Protein AF-A0A6J4IIA6-F1 (afdb_monomer_lite)

Organism: NCBI:txid1672391

Radius of gyration: 23.18 Å; chains: 1; bounding box: 64×74×62 Å

pLDDT: mean 88.96, std 18.95, range [27.17, 98.94]

Sequence (360 aa):
MSHTHKPHMSTGPDLGDELVRLPAPLEQQLEEIVISVTGGAPLVETLPQLELDANASQRIVITGMGVVSPVGLGVPAFWDSISSGRSGIDHYTFIPNFRAYPSQIGGEVKDFDPRAYMDFKEARRMSRMSQFAVAAARMALEDSKLVVDGIADDVAVVMGVGSNAFPETEQAMRILIERGGSKVSPFFIPSSLPNMPACQIAIQLGLRGSNSTIATACAASSQAIGDAAAMLLRGDAEVVFAGGAEAPICELTLAGFCAMRALSSGYNDDPQRASRPFDAGRDGFVAGEGAAVLVLETLARARERGARIYAELIGYGASADAYHVTAPDPVGQGAARAMLRAMRRAGVGPQQIDYINAHA

InterPro domains:
  IPR000794 Beta-ketoacyl synthase [PTHR11712] (57-360)
  IPR000794 Beta-ketoacyl synthase [cd00834] (58-360)
  IPR014030 Beta-ketoacyl synthase-like, N-terminal domain [PF00109] (58-301)
  IPR014031 Beta-ketoacyl synthase, C-terminal domain [PF02801] (310-360)
  IPR016039 Thiolase-like [G3DSA:3.40.47.10] (45-312)
  IPR016039 Thiolase-like [G3DSA:3.40.47.10] (313-360)
  IPR016039 Thiolase-like [SSF53901] (58-307)
  IPR016039 Thiolase-like [SSF53901] (308-360)
  IPR018201 Beta-ketoacyl synthase, active site [PS00606] (209-225)
  IPR020841 Polyketide synthase, beta-ketoacyl synthase domain [PS52004] (57-360)
  IPR020841 Polyketide synthase, beta-ketoacyl synthase domain [SM00825] (60-360)

Secondary structure (DSSP, 8-state):
----------PPP---S---PPPHHHHHHHHHHHHHHHTTS-S--------TTTTTTS-EEEEEEEEEETTEESHHHHHHHHHTT----EE-SS-TTGGGSS--EEBPPPS--GGGTS-HHHHTTS-HHHHHHHHHHHHHHHHHT---TTTGGGEEEEEEESSS-HHHHHHHHHHHHHH-GGGS-TTHHHHHSTTHHHHHHHHHHT--S-EEEEE-GGGHHHHHHHHHHHHHHHTS-SEEEEEEEE---SHHHHHHHHHTT-B--TTTTSGGGT--TT-TT--SB--B-EEEEEEEEEHHHHHHTT----EE----------S-SSSPPTT-HHHHHHHHHHHHHHT--GGG--------

Structure (mmCIF, N/CA/C/O backbone):
data_AF-A0A6J4IIA6-F1
#
_entry.id   AF-A0A6J4IIA6-F1
#
loop_
_atom_site.group_PDB
_atom_site.id
_atom_site.type_symbol
_atom_site.label_atom_id
_atom_site.label_alt_id
_atom_site.label_comp_id
_atom_site.label_asym_id
_atom_site.label_entity_id
_atom_site.label_seq_id
_atom_site.pdbx_PDB_ins_code
_atom_site.Cartn_x
_atom_site.Cartn_y
_atom_site.Cartn_z
_atom_site.occupancy
_atom_site.B_iso_or_equiv
_atom_site.auth_seq_id
_atom_site.auth_comp_id
_atom_site.auth_asym_id
_atom_site.auth_atom_id
_atom_site.pdbx_PDB_model_num
ATOM 1 N N . MET A 1 1 ? -42.636 -50.140 3.692 1.00 36.72 1 MET A N 1
ATOM 2 C CA . MET A 1 1 ? -41.614 -49.970 2.637 1.00 36.72 1 MET A CA 1
ATOM 3 C C . MET A 1 1 ? -41.650 -48.490 2.269 1.00 36.72 1 MET A C 1
ATOM 5 O O . MET A 1 1 ? -42.640 -48.073 1.693 1.00 36.72 1 MET A O 1
ATOM 9 N N . SER A 1 2 ? -40.930 -47.623 2.993 1.00 27.39 2 SER A N 1
ATOM 10 C CA . SER A 1 2 ? -39.533 -47.202 2.727 1.00 27.39 2 SER A CA 1
ATOM 11 C C . SER A 1 2 ? -39.437 -46.412 1.404 1.00 27.39 2 SER A C 1
ATOM 13 O O . SER A 1 2 ? -39.945 -46.882 0.402 1.00 27.39 2 SER A O 1
ATOM 15 N N . HIS A 1 3 ? -38.859 -45.218 1.278 1.00 27.78 3 HIS A N 1
ATOM 16 C CA . HIS A 1 3 ? -37.823 -44.527 2.038 1.00 27.78 3 HIS A CA 1
ATOM 17 C C . HIS A 1 3 ? -37.992 -43.003 1.906 1.00 27.78 3 HIS A C 1
ATOM 19 O O . HIS A 1 3 ? -38.243 -42.490 0.820 1.00 27.78 3 HIS A O 1
ATOM 25 N N . THR A 1 4 ? -37.766 -42.282 3.001 1.00 28.64 4 THR A N 1
ATOM 26 C CA . THR A 1 4 ? -37.384 -40.867 3.013 1.00 28.64 4 THR A CA 1
ATOM 27 C C . THR A 1 4 ? -35.887 -40.765 2.703 1.00 28.64 4 THR A C 1
ATOM 29 O O . THR A 1 4 ? -35.069 -41.401 3.366 1.00 28.64 4 THR A O 1
ATOM 32 N N . HIS A 1 5 ? -35.509 -39.987 1.688 1.00 28.34 5 HIS A N 1
ATOM 33 C CA . HIS A 1 5 ? -34.109 -39.687 1.375 1.00 28.34 5 HIS A CA 1
ATOM 34 C C . HIS A 1 5 ? -33.729 -38.364 2.055 1.00 28.34 5 HIS A C 1
ATOM 36 O O . HIS A 1 5 ? -34.146 -37.291 1.625 1.00 28.34 5 HIS A O 1
ATOM 42 N N . LYS A 1 6 ? -32.977 -38.449 3.158 1.00 27.73 6 LYS A N 1
ATOM 43 C CA . LYS A 1 6 ? -32.187 -37.330 3.689 1.00 27.73 6 LYS A CA 1
ATOM 44 C C . LYS A 1 6 ? -30.843 -37.311 2.947 1.00 27.73 6 LYS A C 1
ATOM 46 O O . LYS A 1 6 ? -30.278 -38.387 2.755 1.00 27.73 6 LYS A O 1
ATOM 51 N N . PRO A 1 7 ? -30.301 -36.144 2.568 1.00 29.20 7 PRO A N 1
ATOM 52 C CA . PRO A 1 7 ? -28.954 -36.073 2.026 1.00 29.20 7 PRO A CA 1
ATOM 53 C C . PRO A 1 7 ? -27.938 -36.300 3.153 1.00 29.20 7 PRO A C 1
ATOM 55 O O . PRO A 1 7 ? -27.975 -35.635 4.190 1.00 29.20 7 PRO A O 1
ATOM 58 N N . HIS A 1 8 ? -27.048 -37.270 2.950 1.00 27.17 8 HIS A N 1
ATOM 59 C CA . HIS A 1 8 ? -25.855 -37.468 3.764 1.00 27.17 8 HIS A CA 1
ATOM 60 C C . HIS A 1 8 ? -24.926 -36.263 3.575 1.00 27.17 8 HIS A C 1
ATOM 62 O O . HIS A 1 8 ? -24.378 -36.067 2.494 1.00 27.17 8 HIS A O 1
ATOM 68 N N . MET A 1 9 ? -24.729 -35.471 4.631 1.00 29.69 9 MET A N 1
ATOM 69 C CA . MET A 1 9 ? -23.525 -34.654 4.750 1.00 29.69 9 MET A CA 1
ATOM 70 C C . MET A 1 9 ? -22.357 -35.612 4.986 1.00 29.69 9 MET A C 1
ATOM 72 O O . MET A 1 9 ? -22.338 -36.321 5.994 1.00 29.69 9 MET A O 1
ATOM 76 N N . SER A 1 10 ? -21.415 -35.677 4.043 1.00 27.78 10 SER A N 1
ATOM 77 C CA . SER A 1 10 ? -20.126 -36.313 4.292 1.00 27.78 10 SER A CA 1
ATOM 78 C C . SER A 1 10 ? -19.363 -35.432 5.272 1.00 27.78 10 SER A C 1
ATOM 80 O O . SER A 1 10 ? -19.007 -34.297 4.954 1.00 27.78 10 SER A O 1
ATOM 82 N N . THR A 1 11 ? -19.135 -35.949 6.469 1.00 32.19 11 THR A N 1
ATOM 83 C CA . THR A 1 11 ? -18.130 -35.433 7.392 1.00 32.19 11 THR A CA 1
ATOM 84 C C . THR A 1 11 ? -16.787 -35.418 6.666 1.00 32.19 11 THR A C 1
ATOM 86 O O . THR A 1 11 ? -16.332 -36.463 6.196 1.00 32.19 11 THR A O 1
ATOM 89 N N . GLY A 1 12 ? -16.196 -34.230 6.516 1.00 34.16 12 GLY A N 1
ATOM 90 C CA . GLY A 1 12 ? -14.811 -34.083 6.072 1.00 34.16 12 GLY A CA 1
ATOM 91 C C . GLY A 1 12 ? -13.857 -34.838 7.007 1.00 34.16 12 GLY A C 1
ATOM 92 O O . GLY A 1 12 ? -14.265 -35.221 8.106 1.00 34.16 12 GLY A O 1
ATOM 93 N N . PRO A 1 13 ? -12.616 -35.102 6.571 1.00 31.41 13 PRO A N 1
ATOM 94 C CA . PRO A 1 13 ? -11.661 -35.835 7.384 1.00 31.41 13 PRO A CA 1
ATOM 95 C C . PRO A 1 13 ? -11.422 -35.094 8.702 1.00 31.41 13 PRO A C 1
ATOM 97 O O . PRO A 1 13 ? -11.159 -33.893 8.715 1.00 31.41 13 PRO A O 1
ATOM 100 N N . ASP A 1 14 ? -11.555 -35.847 9.789 1.00 33.53 14 ASP A N 1
ATOM 101 C CA . ASP A 1 14 ? -11.173 -35.489 11.148 1.00 33.53 14 ASP A CA 1
ATOM 102 C C . ASP A 1 14 ? -9.659 -35.225 11.164 1.00 33.53 14 ASP A C 1
ATOM 104 O O . ASP A 1 14 ? -8.846 -36.147 11.243 1.00 33.53 14 ASP A O 1
ATOM 108 N N . LEU A 1 15 ? -9.272 -33.965 10.953 1.00 34.88 15 LEU A N 1
ATOM 109 C CA . LEU A 1 15 ? -7.906 -33.492 11.151 1.00 34.88 15 LEU A CA 1
ATOM 110 C C . LEU A 1 15 ? -7.724 -33.310 12.657 1.00 34.88 15 LEU A C 1
ATOM 112 O O . LEU A 1 15 ? -7.892 -32.213 13.183 1.00 34.88 15 LEU A O 1
ATOM 116 N N . GLY A 1 16 ? -7.451 -34.418 13.347 1.00 32.69 16 GLY A N 1
ATOM 117 C CA . GLY A 1 16 ? -7.030 -34.391 14.742 1.00 32.69 16 GLY A CA 1
ATOM 118 C C . GLY A 1 16 ? -5.815 -33.478 14.934 1.00 32.69 16 GLY A C 1
ATOM 119 O O . GLY A 1 16 ? -5.034 -33.281 14.004 1.00 32.69 16 GLY A O 1
ATOM 120 N N . ASP A 1 17 ? -5.684 -32.942 16.150 1.00 37.75 17 ASP A N 1
ATOM 121 C CA . ASP A 1 17 ? -4.631 -32.053 16.673 1.00 37.75 17 ASP A CA 1
ATOM 122 C C . ASP A 1 17 ? -3.190 -32.621 16.576 1.00 37.75 17 ASP A C 1
ATOM 124 O O . ASP A 1 17 ? -2.432 -32.642 17.547 1.00 37.75 17 ASP A O 1
ATOM 128 N N . GLU A 1 18 ? -2.744 -33.070 15.407 1.00 36.97 18 GLU A N 1
ATOM 129 C CA . GLU A 1 18 ? -1.321 -33.158 15.102 1.00 36.97 18 GLU A CA 1
ATOM 130 C C . GLU A 1 18 ? -0.874 -31.803 14.557 1.00 36.97 18 GLU A C 1
ATOM 132 O O . GLU A 1 18 ? -0.762 -31.581 13.352 1.00 36.97 18 GLU A O 1
ATOM 137 N N . LEU A 1 19 ? -0.591 -30.877 15.481 1.00 40.16 19 LEU A N 1
ATOM 138 C CA . LEU A 1 19 ? 0.372 -29.809 15.227 1.00 40.16 19 LEU A CA 1
ATOM 139 C C . LEU A 1 19 ? 1.583 -30.459 14.556 1.00 40.16 19 LEU A C 1
ATOM 141 O O . LEU A 1 19 ? 2.266 -31.277 15.178 1.00 40.16 19 LEU A O 1
ATOM 145 N N . VAL A 1 20 ? 1.811 -30.134 13.282 1.00 42.72 20 VAL A N 1
ATOM 146 C CA . VAL A 1 20 ? 2.973 -30.593 12.521 1.00 42.72 20 VAL A CA 1
ATOM 147 C C . VAL A 1 20 ? 4.208 -30.128 13.285 1.00 42.72 20 VAL A C 1
ATOM 149 O O . VAL A 1 20 ? 4.609 -28.969 13.188 1.00 42.72 20 VAL A O 1
ATOM 152 N N . ARG A 1 21 ? 4.782 -31.016 14.104 1.00 48.12 21 ARG A N 1
ATOM 153 C CA . ARG A 1 21 ? 6.033 -30.733 14.801 1.00 48.12 21 ARG A CA 1
ATOM 154 C C . ARG A 1 21 ? 7.104 -30.568 13.745 1.00 48.12 21 ARG A C 1
ATOM 156 O O . ARG A 1 21 ? 7.238 -31.405 12.845 1.00 48.12 21 ARG A O 1
ATOM 163 N N . LEU A 1 22 ? 7.841 -29.471 13.838 1.00 48.34 22 LEU A N 1
ATOM 164 C CA . LEU A 1 22 ? 8.972 -29.267 12.956 1.00 48.34 22 LEU A CA 1
ATOM 165 C C . LEU A 1 22 ? 9.999 -30.375 13.243 1.00 48.34 22 LEU A C 1
ATOM 167 O O . LEU A 1 22 ? 10.065 -30.895 14.360 1.00 48.34 22 LEU A O 1
ATOM 171 N N . PRO A 1 23 ? 10.807 -30.787 12.255 1.00 69.06 23 PRO A N 1
ATOM 172 C CA . PRO A 1 23 ? 11.908 -31.699 12.522 1.00 69.06 23 PRO A CA 1
ATOM 173 C C . PRO A 1 23 ? 12.761 -31.135 13.666 1.00 69.06 23 PRO A C 1
ATOM 175 O O . PRO A 1 23 ? 13.122 -29.963 13.618 1.00 69.06 23 PRO A O 1
ATOM 178 N N . ALA A 1 24 ? 13.116 -31.954 14.661 1.00 67.19 24 ALA A N 1
ATOM 179 C CA . ALA A 1 24 ? 13.858 -31.512 15.853 1.00 67.19 24 ALA A CA 1
ATOM 180 C C . ALA A 1 24 ? 15.091 -30.610 15.575 1.00 67.19 24 ALA A C 1
ATOM 182 O O . ALA A 1 24 ? 15.305 -29.660 16.326 1.00 67.19 24 ALA A O 1
ATOM 183 N N . PRO A 1 25 ? 15.876 -30.811 14.490 1.00 71.06 25 PRO A N 1
ATOM 184 C CA . PRO A 1 25 ? 16.967 -29.894 14.145 1.00 71.06 25 PRO A CA 1
ATOM 185 C C . PRO A 1 25 ? 16.511 -28.459 13.842 1.00 71.06 25 PRO A C 1
ATOM 187 O O . PRO A 1 25 ? 17.246 -27.511 14.089 1.00 71.06 25 PRO A O 1
ATOM 190 N N . LEU A 1 26 ? 15.305 -28.299 13.300 1.00 59.19 26 LEU A N 1
ATOM 191 C CA . LEU A 1 26 ? 14.718 -27.015 12.928 1.00 59.19 26 LEU A CA 1
ATOM 192 C C . LEU A 1 26 ? 14.113 -26.305 14.147 1.00 59.19 26 LEU A C 1
ATOM 194 O O . LEU A 1 26 ? 14.242 -25.091 14.263 1.00 59.19 26 LEU A O 1
ATOM 198 N N . GLU A 1 27 ? 13.520 -27.058 15.081 1.00 62.78 27 GLU A N 1
ATOM 199 C CA . GLU A 1 27 ? 13.072 -26.526 16.380 1.00 62.78 27 GLU A CA 1
ATOM 200 C C . GLU A 1 27 ? 14.253 -25.947 17.168 1.00 62.78 27 GLU A C 1
ATOM 202 O O . GLU A 1 27 ? 14.191 -24.809 17.628 1.00 62.78 27 GLU A O 1
ATOM 207 N N . GLN A 1 28 ? 15.369 -26.677 17.230 1.00 66.44 28 GLN A N 1
ATOM 208 C CA . GLN A 1 28 ? 16.579 -26.218 17.911 1.00 66.44 28 GLN A CA 1
ATOM 209 C C . GLN A 1 28 ? 17.188 -24.970 17.247 1.00 66.44 28 GLN A C 1
ATOM 211 O O . GLN A 1 28 ? 17.582 -24.031 17.935 1.00 66.44 28 GLN A O 1
ATOM 216 N N . GLN A 1 29 ? 17.213 -24.914 15.911 1.00 65.06 29 GLN A N 1
ATOM 217 C CA . GLN A 1 29 ? 17.654 -23.720 15.178 1.00 65.06 29 GLN A CA 1
ATOM 218 C C . GLN A 1 29 ? 16.757 -22.506 15.451 1.00 65.06 29 GLN A C 1
ATOM 220 O O . GLN A 1 29 ? 17.260 -21.392 15.592 1.00 65.06 29 GLN A O 1
ATOM 225 N N . LEU A 1 30 ? 15.439 -22.702 15.551 1.00 64.69 30 LEU A N 1
ATOM 226 C CA . LEU A 1 30 ? 14.503 -21.633 15.900 1.00 64.69 30 LEU A CA 1
ATOM 227 C C . LEU A 1 30 ? 14.720 -21.138 17.332 1.00 64.69 30 LEU A C 1
ATOM 229 O O . LEU A 1 30 ? 14.737 -19.927 17.547 1.00 64.69 30 LEU A O 1
ATOM 233 N N . GLU A 1 31 ? 14.935 -22.036 18.295 1.00 66.62 31 GLU A N 1
ATOM 234 C CA . GLU A 1 31 ? 15.257 -21.664 19.677 1.00 66.62 31 GLU A CA 1
ATOM 235 C C . GLU A 1 31 ? 16.572 -20.879 19.770 1.00 66.62 31 GLU A C 1
ATOM 237 O O . GLU A 1 31 ? 16.623 -19.843 20.434 1.00 66.62 31 GLU A O 1
ATOM 242 N N . GLU A 1 32 ? 17.617 -21.306 19.058 1.00 70.94 32 GLU A N 1
ATOM 243 C CA . GLU A 1 32 ? 18.896 -20.590 18.999 1.00 70.94 32 GLU A CA 1
ATOM 244 C C . GLU A 1 32 ? 18.744 -19.195 18.376 1.00 70.94 32 GLU A C 1
ATOM 246 O O . GLU A 1 32 ? 19.271 -18.215 18.913 1.00 70.94 32 GLU A O 1
ATOM 251 N N . ILE A 1 33 ? 17.971 -19.071 17.290 1.00 68.12 33 ILE A N 1
ATOM 252 C CA . ILE A 1 33 ? 17.657 -17.776 16.671 1.00 68.12 33 ILE A CA 1
ATOM 253 C C . ILE A 1 33 ? 16.904 -16.893 17.666 1.00 68.12 33 ILE A C 1
ATOM 255 O O . ILE A 1 33 ? 17.297 -15.746 17.879 1.00 68.12 33 ILE A O 1
ATOM 259 N N . VAL A 1 34 ? 15.872 -17.423 18.323 1.00 63.16 34 VAL A N 1
ATOM 260 C CA . VAL A 1 34 ? 15.089 -16.702 19.330 1.00 63.16 34 VAL A CA 1
ATOM 261 C C . VAL A 1 34 ? 15.986 -16.190 20.456 1.00 63.16 34 VAL A C 1
ATOM 263 O O . VAL A 1 34 ? 15.962 -14.995 20.741 1.00 63.16 34 VAL A O 1
ATOM 266 N N . ILE A 1 35 ? 16.825 -17.047 21.040 1.00 71.69 35 ILE A N 1
ATOM 267 C CA . ILE A 1 35 ? 17.751 -16.676 22.119 1.00 71.69 35 ILE A CA 1
ATOM 268 C C . ILE A 1 35 ? 18.752 -15.618 21.642 1.00 71.69 35 ILE A C 1
ATOM 270 O O . ILE A 1 35 ? 19.016 -14.653 22.363 1.00 71.69 35 ILE A O 1
ATOM 274 N N . SER A 1 36 ? 19.284 -15.761 20.425 1.00 67.38 36 SER A N 1
ATOM 275 C CA . SER A 1 36 ? 20.238 -14.804 19.855 1.00 67.38 36 SER A CA 1
ATOM 276 C C . SER A 1 36 ? 19.618 -13.422 19.617 1.00 67.38 36 SER A C 1
ATOM 278 O O . SER A 1 36 ? 20.282 -12.403 19.804 1.00 67.38 36 SER A O 1
ATOM 280 N N . VAL A 1 37 ? 18.332 -13.376 19.259 1.00 63.56 37 VAL A N 1
ATOM 281 C CA . VAL A 1 37 ? 17.581 -12.139 19.022 1.00 63.56 37 VAL A CA 1
ATOM 282 C C . VAL A 1 37 ? 17.144 -11.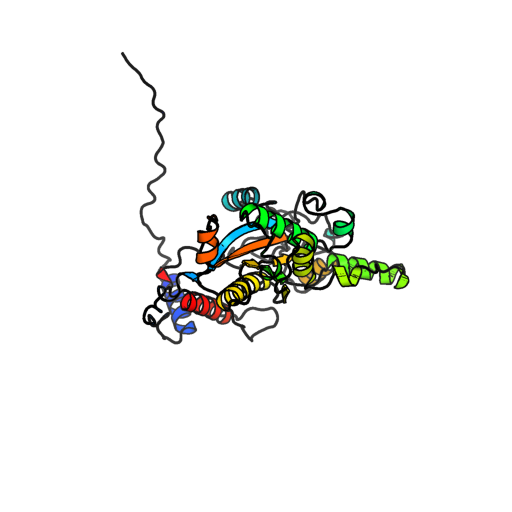489 20.334 1.00 63.56 37 VAL A C 1
ATOM 284 O O . VAL A 1 37 ? 17.164 -10.261 20.442 1.00 63.56 37 VAL A O 1
ATOM 287 N N . THR A 1 38 ? 16.730 -12.275 21.330 1.00 63.00 38 THR A N 1
ATOM 288 C CA . THR A 1 38 ? 16.246 -11.748 22.616 1.00 63.00 38 THR A CA 1
ATOM 289 C C . THR A 1 38 ? 17.362 -11.494 23.625 1.00 63.00 38 THR A C 1
ATOM 291 O O . THR A 1 38 ? 17.110 -10.880 24.661 1.00 63.00 38 THR A O 1
ATOM 294 N N . GLY A 1 39 ? 18.587 -11.960 23.362 1.00 67.62 39 GLY A N 1
ATOM 295 C CA . GLY A 1 39 ? 19.687 -11.915 24.326 1.00 67.62 39 GLY A CA 1
ATOM 296 C C . GLY A 1 39 ? 19.416 -12.763 25.574 1.00 67.62 39 GLY A C 1
ATOM 297 O O . GLY A 1 39 ? 19.892 -12.426 26.655 1.00 67.62 39 GLY A O 1
ATOM 298 N N . GLY A 1 40 ? 18.596 -13.813 25.450 1.00 60.16 40 GLY A N 1
ATOM 299 C CA . GLY A 1 40 ? 18.166 -14.653 26.573 1.00 60.16 40 GLY A CA 1
ATOM 300 C C . GLY A 1 40 ? 17.150 -14.000 27.520 1.00 60.16 40 GLY A C 1
ATOM 301 O O . GLY A 1 40 ? 16.762 -14.622 28.507 1.00 60.16 40 GLY A O 1
ATOM 302 N N . ALA A 1 41 ? 16.690 -12.775 27.236 1.00 54.81 41 ALA A N 1
ATOM 303 C CA . ALA A 1 41 ? 15.563 -12.189 27.952 1.00 54.81 41 ALA A CA 1
ATOM 304 C C . ALA A 1 41 ? 14.276 -12.975 27.632 1.00 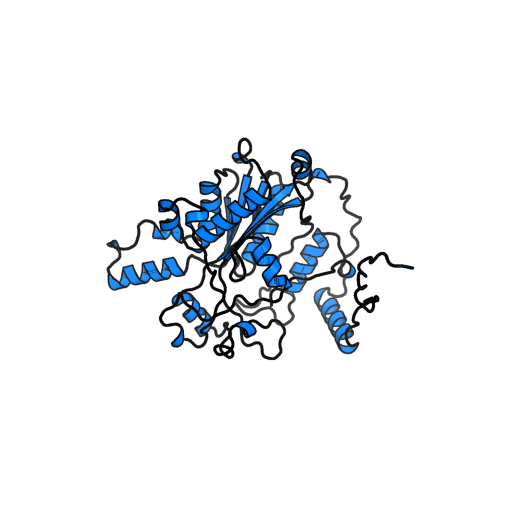54.81 41 ALA A C 1
ATOM 306 O O . ALA A 1 41 ? 14.112 -13.426 26.489 1.00 54.81 41 ALA A O 1
ATOM 307 N N . PRO A 1 42 ? 13.351 -13.138 28.600 1.00 53.50 42 PRO A N 1
ATOM 308 C CA . PRO A 1 42 ? 12.046 -13.718 28.312 1.00 53.50 42 PRO A CA 1
ATOM 309 C C . PRO A 1 42 ? 11.400 -12.945 27.157 1.00 53.50 42 PRO A C 1
ATOM 311 O O . PRO A 1 42 ? 11.429 -11.713 27.132 1.00 53.50 42 PRO A O 1
ATOM 314 N N . LEU A 1 43 ? 10.838 -13.677 26.185 1.00 53.97 43 LEU A N 1
ATOM 315 C CA . LEU A 1 43 ? 10.213 -13.114 24.975 1.00 53.97 43 LEU A CA 1
ATOM 316 C C . LEU A 1 43 ? 9.208 -12.003 25.311 1.00 53.97 43 LEU A C 1
ATOM 318 O O . LEU A 1 43 ? 9.054 -11.048 24.547 1.00 53.97 43 LEU A O 1
ATOM 322 N N . VAL A 1 44 ? 8.592 -12.118 26.489 1.00 46.16 44 VAL A N 1
ATOM 323 C CA . VAL A 1 44 ? 7.797 -11.108 27.176 1.00 46.16 44 VAL A CA 1
ATOM 324 C C . VAL A 1 44 ? 8.002 -11.359 28.683 1.00 46.16 44 VAL A C 1
ATOM 326 O O . VAL A 1 44 ? 7.735 -12.466 29.148 1.00 46.16 44 VAL A O 1
ATOM 329 N N . GLU A 1 45 ? 8.459 -10.381 29.478 1.00 44.66 45 GLU A N 1
ATOM 330 C CA . GLU A 1 45 ? 7.954 -10.323 30.859 1.00 44.66 45 GLU A CA 1
ATOM 331 C C . GLU A 1 45 ? 6.461 -10.107 30.682 1.00 44.66 45 GLU A C 1
ATOM 333 O O . GLU A 1 45 ? 6.099 -9.124 30.032 1.00 44.66 45 GLU A O 1
ATOM 338 N N . THR A 1 46 ? 5.609 -11.015 31.172 1.00 41.91 46 THR A N 1
ATOM 339 C CA . THR A 1 46 ? 4.184 -10.717 31.339 1.00 41.91 46 THR A CA 1
ATOM 340 C C . THR A 1 46 ? 4.120 -9.441 32.155 1.00 41.91 46 THR A C 1
ATOM 342 O O . THR A 1 46 ? 4.196 -9.473 33.384 1.00 41.91 46 THR A O 1
ATOM 345 N N . LEU A 1 47 ? 4.056 -8.307 31.456 1.00 39.19 47 LEU A N 1
ATOM 346 C CA . LEU A 1 47 ? 3.709 -7.043 32.053 1.00 39.19 47 LEU A CA 1
ATOM 347 C C . LEU A 1 47 ? 2.403 -7.337 32.791 1.00 39.19 47 LEU A C 1
ATOM 349 O O . LEU A 1 47 ? 1.579 -8.088 32.244 1.00 39.19 47 LEU A O 1
ATOM 353 N N . PRO A 1 48 ? 2.221 -6.830 34.026 1.00 37.16 48 PRO A N 1
ATOM 354 C CA . PRO A 1 48 ? 0.905 -6.890 34.650 1.00 37.16 48 PRO A CA 1
ATOM 355 C C . PRO A 1 48 ? -0.070 -6.470 33.566 1.00 37.16 48 PRO A C 1
ATOM 357 O O . PRO A 1 48 ? 0.230 -5.472 32.905 1.00 37.16 48 PRO A O 1
ATOM 360 N N . GLN A 1 49 ? -1.097 -7.296 33.299 1.00 40.19 49 GLN A N 1
ATOM 361 C CA . GLN A 1 49 ? -2.125 -6.989 32.307 1.00 40.19 49 GLN A CA 1
ATOM 362 C C . GLN A 1 49 ? -2.388 -5.500 32.459 1.00 40.19 49 GLN A C 1
ATOM 364 O O . GLN A 1 49 ? -2.902 -5.081 33.495 1.00 40.19 49 GLN A O 1
ATOM 369 N N . LEU A 1 50 ? -1.898 -4.695 31.506 1.00 39.25 50 LEU A N 1
ATOM 370 C CA . LEU A 1 50 ? -2.292 -3.301 31.420 1.00 39.25 50 LEU A CA 1
ATOM 371 C C . LEU A 1 50 ? -3.797 -3.434 31.436 1.00 39.25 50 LEU A C 1
ATOM 373 O O . LEU A 1 50 ? -4.289 -4.164 30.580 1.00 39.25 50 LEU A O 1
ATOM 377 N N . GLU A 1 51 ? -4.469 -2.931 32.472 1.00 40.16 51 GLU A N 1
ATOM 378 C CA . GLU A 1 51 ? -5.906 -3.119 32.634 1.00 40.16 51 GLU A CA 1
ATOM 379 C C . GLU A 1 51 ? -6.557 -2.675 31.320 1.00 40.16 51 GLU A C 1
ATOM 381 O O . GLU A 1 51 ? -6.774 -1.486 31.087 1.00 40.16 51 GLU A O 1
ATOM 386 N N . LEU A 1 52 ? -6.819 -3.631 30.422 1.00 46.19 52 LEU A N 1
ATOM 387 C CA . LEU A 1 52 ? -7.416 -3.392 29.107 1.00 46.19 52 LEU A CA 1
ATOM 388 C C . LEU A 1 52 ? -8.848 -2.860 29.291 1.00 46.19 52 LEU A C 1
ATOM 390 O O . LEU A 1 52 ? -9.456 -2.339 28.358 1.00 46.19 52 LEU A O 1
ATOM 394 N N . ASP A 1 53 ? -9.348 -2.940 30.526 1.00 43.28 53 ASP A N 1
ATOM 395 C CA . ASP A 1 53 ? -10.633 -2.456 30.992 1.00 43.28 53 ASP A CA 1
ATOM 396 C C . ASP A 1 53 ? -10.652 -0.955 31.313 1.00 43.28 53 ASP A C 1
ATOM 398 O O . ASP A 1 53 ? -11.713 -0.342 31.196 1.00 43.28 53 ASP A O 1
ATOM 402 N N . ALA A 1 54 ? -9.519 -0.310 31.629 1.00 43.81 54 ALA A N 1
ATOM 403 C CA . ALA A 1 54 ? -9.523 1.118 31.970 1.00 43.81 54 ALA A CA 1
ATOM 404 C C . ALA A 1 54 ? -9.844 2.022 30.762 1.00 43.81 54 ALA A C 1
ATOM 406 O O . ALA A 1 54 ? -10.201 3.187 30.937 1.00 43.81 54 ALA A O 1
ATOM 407 N N . ASN A 1 55 ? -9.755 1.491 29.534 1.00 55.97 55 ASN A N 1
ATOM 408 C CA . ASN A 1 55 ? -10.090 2.230 28.318 1.00 55.97 55 ASN A CA 1
ATOM 409 C C . ASN A 1 55 ? -10.662 1.337 27.205 1.00 55.97 55 ASN A C 1
ATOM 411 O O . ASN A 1 55 ? -10.326 1.490 26.032 1.00 55.97 55 ASN A O 1
ATOM 415 N N . ALA A 1 56 ? -11.557 0.403 27.547 1.00 57.59 56 ALA A N 1
ATOM 416 C CA . ALA A 1 56 ? -12.228 -0.469 26.572 1.00 57.59 56 ALA A CA 1
ATOM 417 C C . ALA A 1 56 ? -12.929 0.301 25.423 1.00 57.59 56 ALA A C 1
ATOM 419 O O . ALA A 1 56 ? -13.214 -0.278 24.372 1.00 57.59 56 ALA A O 1
ATOM 420 N N . SER A 1 57 ? -13.186 1.602 25.603 1.00 62.22 57 SER A N 1
ATOM 421 C CA . SER A 1 57 ? -13.678 2.536 24.585 1.00 62.22 57 SER A CA 1
ATOM 422 C C . SER A 1 57 ? -12.641 2.916 23.518 1.00 62.22 57 SER A C 1
ATOM 424 O O . SER A 1 57 ? -13.046 3.218 22.400 1.00 62.22 57 SER A O 1
ATOM 426 N N . GLN A 1 58 ? -11.338 2.871 23.819 1.00 80.00 58 GLN A N 1
ATOM 427 C CA . GLN A 1 58 ? -10.234 3.273 22.934 1.00 80.00 58 GLN A CA 1
ATOM 428 C C . GLN A 1 58 ? -9.597 2.118 22.141 1.00 80.00 58 GLN A C 1
ATOM 430 O O . GLN A 1 58 ? -8.628 2.325 21.416 1.00 80.00 58 GLN A O 1
ATOM 435 N N . ARG A 1 59 ? -10.139 0.899 22.233 1.00 93.88 59 ARG A N 1
ATOM 436 C CA . ARG A 1 59 ? -9.732 -0.230 21.374 1.00 93.88 59 ARG A CA 1
ATOM 437 C C . ARG A 1 59 ? -9.960 0.110 19.902 1.00 93.88 59 ARG A C 1
ATOM 439 O O . ARG A 1 59 ? -10.986 0.701 19.579 1.00 93.88 59 ARG A O 1
ATOM 446 N N . ILE A 1 60 ? -9.039 -0.271 19.018 1.00 97.62 60 ILE A N 1
ATOM 447 C CA . ILE A 1 60 ? -9.106 0.079 17.591 1.00 97.62 60 ILE A CA 1
ATOM 448 C C . ILE A 1 60 ? -9.628 -1.101 16.784 1.00 97.62 60 ILE A C 1
ATOM 450 O O . ILE A 1 60 ? -9.071 -2.195 16.834 1.00 97.62 60 ILE A O 1
ATOM 454 N N . VAL A 1 61 ? -10.684 -0.876 16.010 1.00 98.50 61 VAL A N 1
ATOM 455 C CA . VAL A 1 61 ? -11.343 -1.906 15.206 1.00 98.50 61 VAL A CA 1
ATOM 456 C C . VAL A 1 61 ? -11.376 -1.543 13.731 1.00 98.50 61 VAL A C 1
ATOM 458 O O . VAL A 1 61 ? -11.405 -0.371 13.364 1.00 98.50 61 VAL A O 1
ATOM 461 N N . ILE A 1 62 ? -11.401 -2.576 12.892 1.00 98.81 62 ILE A N 1
ATOM 462 C CA . ILE A 1 62 ? -11.586 -2.463 11.445 1.00 98.81 62 ILE A CA 1
ATOM 463 C C . ILE A 1 62 ? -13.071 -2.652 11.143 1.00 98.81 62 ILE A C 1
ATOM 465 O O . ILE A 1 62 ? -13.631 -3.717 11.427 1.00 98.81 62 ILE A O 1
ATOM 469 N N . THR A 1 63 ? -13.704 -1.637 10.561 1.00 98.81 63 THR A N 1
ATOM 470 C CA . THR A 1 63 ? -15.146 -1.634 10.263 1.00 98.81 63 THR A CA 1
ATOM 471 C C . THR A 1 63 ? -15.462 -1.724 8.775 1.00 98.81 63 THR A C 1
ATOM 473 O O . THR A 1 63 ? -16.573 -2.110 8.425 1.00 98.81 63 THR A O 1
ATOM 476 N N . GLY A 1 64 ? -14.499 -1.432 7.898 1.00 98.81 64 GLY A N 1
ATOM 477 C CA . GLY A 1 64 ? -14.657 -1.571 6.452 1.00 98.81 64 GLY A CA 1
ATOM 478 C C . GLY A 1 64 ? -13.346 -1.847 5.737 1.00 98.81 64 GLY A C 1
ATOM 479 O O . GLY A 1 64 ? -12.274 -1.475 6.220 1.00 98.81 64 GLY A O 1
ATOM 480 N N . MET A 1 65 ? -13.440 -2.501 4.582 1.00 98.88 65 MET A N 1
ATOM 481 C CA . MET A 1 65 ? -12.293 -2.870 3.757 1.00 98.88 65 MET A CA 1
ATOM 482 C C . MET A 1 65 ? -12.588 -2.666 2.271 1.00 98.88 65 MET A C 1
ATOM 484 O O . MET A 1 65 ? -13.667 -2.985 1.779 1.00 98.88 65 MET A O 1
ATOM 488 N N . GLY A 1 66 ? -11.594 -2.191 1.529 1.00 98.81 66 GLY A N 1
ATOM 489 C CA . GLY A 1 66 ? -11.643 -2.084 0.077 1.00 98.81 66 GLY A CA 1
ATOM 490 C C . GLY A 1 66 ? -10.295 -2.424 -0.535 1.00 98.81 66 GLY A C 1
ATOM 491 O O . GLY A 1 66 ? -9.252 -2.087 0.021 1.00 98.81 66 GLY A O 1
ATOM 492 N N . VAL A 1 67 ? -10.315 -3.111 -1.678 1.00 98.69 67 VAL A N 1
ATOM 493 C CA . VAL A 1 67 ? -9.105 -3.610 -2.340 1.00 98.69 67 VAL A CA 1
ATOM 494 C C . VAL A 1 67 ? -9.230 -3.533 -3.855 1.00 98.69 67 VAL A C 1
ATOM 496 O O . VAL A 1 67 ? -10.270 -3.846 -4.429 1.00 98.69 67 VAL A O 1
ATOM 499 N N . VAL A 1 68 ? -8.147 -3.124 -4.498 1.00 98.81 68 VAL A N 1
ATOM 500 C CA . VAL A 1 68 ? -7.905 -3.202 -5.935 1.00 98.81 68 VAL A CA 1
ATOM 501 C C . VAL A 1 68 ? -6.603 -3.969 -6.105 1.00 98.81 68 VAL A C 1
ATOM 503 O O . VAL A 1 68 ? -5.573 -3.539 -5.591 1.00 98.81 68 VAL A O 1
ATOM 506 N N . SER A 1 69 ? -6.639 -5.112 -6.783 1.00 98.62 69 SER A N 1
ATOM 507 C CA . SER A 1 69 ? -5.465 -5.977 -6.930 1.00 98.62 69 SER A CA 1
ATOM 508 C C . SER A 1 69 ? -5.489 -6.763 -8.246 1.00 98.62 69 SER A C 1
ATOM 510 O O . SER A 1 69 ? -6.555 -6.889 -8.857 1.00 98.62 69 SER A O 1
ATOM 512 N N . PRO A 1 70 ? -4.363 -7.374 -8.654 1.00 98.44 70 PRO A N 1
ATOM 513 C CA . PRO A 1 70 ? -4.290 -8.199 -9.865 1.00 98.44 70 PRO A CA 1
ATOM 514 C C . PRO A 1 70 ? -5.178 -9.448 -9.829 1.00 98.44 70 PRO A C 1
ATOM 516 O O . PRO A 1 70 ? -5.467 -10.035 -10.867 1.00 98.44 70 PRO A O 1
ATOM 519 N N . VAL A 1 71 ? -5.621 -9.859 -8.637 1.00 97.81 71 VAL A N 1
ATOM 520 C CA . VAL A 1 71 ? -6.459 -11.049 -8.429 1.00 97.81 71 VAL A CA 1
ATOM 521 C C . VAL A 1 71 ? -7.918 -10.720 -8.107 1.00 97.81 71 VAL A C 1
ATOM 523 O O . VAL A 1 71 ? -8.714 -11.633 -7.888 1.00 97.81 71 VAL A O 1
ATOM 526 N N . GLY A 1 72 ? -8.299 -9.441 -8.081 1.00 97.44 72 GLY A N 1
ATOM 527 C CA . GLY A 1 72 ? -9.687 -9.047 -7.866 1.00 97.44 72 GLY A CA 1
ATOM 528 C C . GLY A 1 72 ? -9.877 -7.577 -7.509 1.00 97.44 72 GLY A C 1
ATOM 529 O O . GLY A 1 72 ? -9.048 -6.964 -6.826 1.00 97.44 72 GLY A O 1
ATOM 530 N N . LEU A 1 73 ? -11.017 -7.044 -7.955 1.00 98.19 73 LEU A N 1
ATOM 531 C CA . LEU A 1 73 ? -11.572 -5.756 -7.548 1.00 98.19 73 LEU A CA 1
ATOM 532 C C . LEU A 1 73 ? -12.633 -5.997 -6.467 1.00 98.19 73 LEU A C 1
ATOM 534 O O . LEU A 1 73 ? -13.615 -6.703 -6.696 1.00 98.19 73 LEU A O 1
ATOM 538 N N . GLY A 1 74 ? -12.431 -5.414 -5.289 1.00 98.00 74 GLY A N 1
ATOM 539 C CA . GLY A 1 74 ? -13.275 -5.617 -4.117 1.00 98.00 74 GLY A CA 1
ATOM 540 C C . GLY A 1 74 ? -12.931 -6.875 -3.315 1.00 98.00 74 GLY A C 1
ATOM 541 O O . GLY A 1 74 ? -12.347 -7.840 -3.814 1.00 98.00 74 GLY A O 1
ATOM 542 N N . VAL A 1 75 ? -13.309 -6.854 -2.034 1.00 97.94 75 VAL A N 1
ATOM 543 C CA . VAL A 1 75 ? -12.959 -7.894 -1.051 1.00 97.94 75 VAL A CA 1
ATOM 544 C C . VAL A 1 75 ? -13.457 -9.290 -1.449 1.00 97.94 75 VAL A C 1
ATOM 546 O O . VAL A 1 75 ? -12.662 -10.221 -1.340 1.00 97.94 75 VAL A O 1
ATOM 549 N N . PRO A 1 76 ? -14.698 -9.487 -1.949 1.00 97.69 76 PRO A N 1
ATOM 550 C CA . PRO A 1 76 ? -15.173 -10.827 -2.298 1.00 97.69 76 PRO A CA 1
ATOM 551 C C . PRO A 1 76 ? -14.345 -11.497 -3.403 1.00 97.69 76 PRO A C 1
ATOM 553 O O . PRO A 1 76 ? -13.932 -12.642 -3.244 1.00 97.69 76 PRO A O 1
ATOM 556 N N . ALA A 1 77 ? -14.061 -10.777 -4.495 1.00 97.94 77 ALA A N 1
ATOM 557 C CA . ALA A 1 77 ? -13.284 -11.309 -5.616 1.00 97.94 77 ALA A CA 1
ATOM 558 C C . ALA A 1 77 ? -11.822 -11.563 -5.224 1.00 97.94 77 ALA A C 1
ATOM 560 O O . ALA A 1 77 ? -11.261 -12.605 -5.559 1.00 97.94 77 ALA A O 1
ATOM 561 N N . PHE A 1 78 ? -11.225 -10.633 -4.471 1.00 98.38 78 PHE A N 1
ATOM 562 C CA . PHE A 1 78 ? -9.880 -10.790 -3.924 1.00 98.38 78 PHE A CA 1
ATOM 563 C C . PHE A 1 78 ? -9.773 -12.034 -3.031 1.00 98.38 78 PHE A C 1
ATOM 565 O O . PHE A 1 78 ? -8.899 -12.874 -3.250 1.00 98.38 78 PHE A O 1
ATOM 572 N N . TRP A 1 79 ? -10.684 -12.179 -2.063 1.00 98.06 79 TRP A N 1
ATOM 573 C CA . TRP A 1 79 ? -10.668 -13.281 -1.103 1.00 98.06 79 TRP A CA 1
ATOM 574 C C . TRP A 1 79 ? -10.871 -14.641 -1.774 1.00 98.06 79 TRP A C 1
ATOM 576 O O . TRP A 1 79 ? -10.130 -15.583 -1.492 1.00 98.06 79 TRP A O 1
ATOM 586 N N . ASP A 1 80 ? -11.831 -14.745 -2.696 1.00 98.25 80 ASP A N 1
ATOM 587 C CA . ASP A 1 80 ? -12.070 -15.974 -3.459 1.00 98.25 80 ASP A CA 1
ATOM 588 C C . ASP A 1 80 ? -10.829 -16.388 -4.267 1.00 98.25 80 ASP A C 1
ATOM 590 O O . ASP A 1 80 ? -10.477 -17.566 -4.319 1.00 98.25 80 ASP A O 1
ATOM 594 N N . SER A 1 81 ? -10.107 -15.420 -4.843 1.00 97.88 81 SER A N 1
ATOM 595 C CA . SER A 1 81 ? -8.885 -15.702 -5.599 1.00 97.88 81 SER A CA 1
ATOM 596 C C . SER A 1 81 ? -7.753 -16.219 -4.731 1.00 97.88 81 SER A C 1
ATOM 598 O O . SER A 1 81 ? -7.171 -17.252 -5.067 1.00 97.88 81 SER A O 1
ATOM 600 N N . ILE A 1 82 ? -7.453 -15.550 -3.617 1.00 96.50 82 ILE A N 1
ATOM 601 C CA . ILE A 1 82 ? -6.327 -15.961 -2.770 1.00 96.50 82 ILE A CA 1
ATOM 602 C C . ILE A 1 82 ? -6.622 -17.263 -2.019 1.00 96.50 82 ILE A C 1
ATOM 604 O O . ILE A 1 82 ? -5.735 -18.103 -1.900 1.00 96.50 82 ILE A O 1
ATOM 608 N N . SER A 1 83 ? -7.868 -17.484 -1.585 1.00 97.62 83 SER A N 1
ATOM 609 C CA . SER A 1 83 ? -8.266 -18.733 -0.916 1.00 97.62 83 SER A CA 1
ATOM 610 C C . SER A 1 83 ? -8.317 -19.930 -1.872 1.00 97.62 83 SER A C 1
ATOM 612 O O . SER A 1 83 ? -8.128 -21.064 -1.440 1.00 97.62 83 SER A O 1
ATOM 614 N N . SER A 1 84 ? -8.490 -19.679 -3.174 1.00 97.62 84 SER A N 1
ATOM 615 C CA . SER A 1 84 ? -8.435 -20.700 -4.230 1.00 97.62 84 SER A CA 1
ATOM 616 C C . SER A 1 84 ? -7.054 -20.847 -4.886 1.00 97.62 84 SER A C 1
ATOM 618 O O . SER A 1 84 ? -6.920 -21.603 -5.846 1.00 97.62 84 SER A O 1
ATOM 620 N N . GLY A 1 85 ? -6.035 -20.107 -4.432 1.00 96.88 85 GLY A N 1
ATOM 621 C CA . GLY A 1 85 ? -4.679 -20.167 -4.991 1.00 96.88 85 GLY A CA 1
ATOM 622 C C . GLY A 1 85 ? -4.553 -19.651 -6.432 1.00 96.88 85 GLY A C 1
ATOM 623 O O . GLY A 1 85 ? -3.691 -20.116 -7.178 1.00 96.88 85 GLY A O 1
ATOM 624 N N . ARG A 1 86 ? -5.411 -18.714 -6.861 1.00 97.50 86 ARG A N 1
ATOM 625 C CA . ARG A 1 86 ? -5.357 -18.150 -8.219 1.00 97.50 86 ARG A CA 1
ATOM 626 C C . ARG A 1 86 ? -4.277 -17.078 -8.328 1.00 97.50 86 ARG A C 1
ATOM 628 O O . ARG A 1 86 ? -4.286 -16.098 -7.587 1.00 97.50 86 ARG A O 1
ATOM 635 N N . SER A 1 87 ? -3.380 -17.250 -9.296 1.00 98.00 87 SER A N 1
ATOM 636 C CA . SER A 1 87 ? -2.318 -16.286 -9.583 1.00 98.00 87 SER A CA 1
ATOM 637 C C . SER A 1 87 ? -2.841 -15.099 -10.392 1.00 98.00 87 SER A C 1
ATOM 639 O O . SER A 1 87 ? -3.587 -15.270 -11.356 1.00 98.00 87 SER A O 1
ATOM 641 N N . GLY A 1 88 ? -2.419 -13.893 -10.008 1.00 97.69 88 GLY A N 1
ATOM 642 C CA . GLY A 1 88 ? -2.654 -12.655 -10.759 1.00 97.69 88 GLY A CA 1
ATOM 643 C C . GLY A 1 88 ? -1.479 -12.255 -11.648 1.00 97.69 88 GLY A C 1
ATOM 644 O O . GLY A 1 88 ? -1.487 -11.154 -12.189 1.00 97.69 88 GLY A O 1
ATOM 645 N N . ILE A 1 89 ? -0.456 -13.109 -11.752 1.00 98.50 89 ILE A N 1
ATOM 646 C CA . ILE A 1 89 ? 0.772 -12.818 -12.491 1.00 98.50 89 ILE A CA 1
ATOM 647 C C . ILE A 1 89 ? 0.640 -13.271 -13.939 1.00 98.50 89 ILE A C 1
ATOM 649 O O . ILE A 1 89 ? 0.242 -14.403 -14.219 1.00 98.50 89 ILE A O 1
ATOM 653 N N . ASP A 1 90 ? 1.013 -12.379 -14.846 1.00 98.12 90 ASP A N 1
ATOM 654 C CA . ASP A 1 90 ? 0.975 -12.595 -16.286 1.00 98.12 90 ASP A CA 1
ATOM 655 C C . ASP A 1 90 ? 2.110 -11.819 -16.967 1.00 98.12 90 ASP A C 1
ATOM 657 O O . ASP A 1 90 ? 2.880 -11.115 -16.309 1.00 98.12 90 ASP A O 1
ATOM 661 N N . HIS A 1 91 ? 2.221 -11.927 -18.287 1.00 97.88 91 HIS A N 1
ATOM 662 C CA . HIS A 1 91 ? 3.080 -11.028 -19.052 1.00 97.88 91 HIS A CA 1
ATOM 663 C C . HIS A 1 91 ? 2.609 -9.577 -18.959 1.00 97.88 91 HIS A C 1
ATOM 665 O O . HIS A 1 91 ? 1.409 -9.302 -18.965 1.00 97.88 91 HIS A O 1
ATOM 671 N N . TYR A 1 92 ? 3.564 -8.645 -18.950 1.00 97.81 92 TYR A N 1
ATOM 672 C CA . TYR A 1 92 ? 3.243 -7.222 -19.021 1.00 97.81 92 TYR A CA 1
ATOM 673 C C . TYR A 1 92 ? 2.466 -6.891 -20.297 1.00 97.81 92 TYR A C 1
ATOM 675 O O . TYR A 1 92 ? 2.866 -7.269 -21.402 1.00 97.81 92 TYR A O 1
ATOM 683 N N . THR A 1 93 ? 1.394 -6.117 -20.154 1.00 96.06 93 THR A N 1
ATOM 684 C CA . THR A 1 93 ? 0.629 -5.567 -21.278 1.00 96.06 93 THR A CA 1
ATOM 685 C C . THR A 1 93 ? 0.821 -4.058 -21.411 1.00 96.06 93 THR A C 1
ATOM 687 O O . THR A 1 93 ? 0.713 -3.522 -22.516 1.00 96.06 93 THR A O 1
ATOM 690 N N . PHE A 1 94 ? 1.189 -3.366 -20.325 1.00 93.25 94 PHE A N 1
ATOM 691 C CA . PHE A 1 94 ? 1.386 -1.913 -20.322 1.00 93.25 94 PHE A CA 1
ATOM 692 C C . PHE A 1 94 ? 2.757 -1.455 -20.820 1.00 93.25 94 PHE A C 1
ATOM 694 O O . PHE A 1 94 ? 2.918 -0.279 -21.142 1.00 93.25 94 PHE A O 1
ATOM 701 N N . ILE A 1 95 ? 3.742 -2.354 -20.897 1.00 95.56 95 ILE A N 1
ATOM 702 C CA . ILE A 1 95 ? 5.124 -2.030 -21.272 1.00 95.56 95 ILE A CA 1
ATOM 703 C C . ILE A 1 95 ? 5.400 -2.576 -22.680 1.00 95.56 95 ILE A C 1
ATOM 705 O O . ILE A 1 95 ? 5.718 -3.753 -22.806 1.00 95.56 95 ILE A O 1
ATOM 709 N N . PRO A 1 96 ? 5.343 -1.774 -23.761 1.00 91.06 96 PRO A N 1
ATOM 710 C CA . PRO A 1 96 ? 5.432 -2.299 -25.130 1.00 91.06 96 PRO A CA 1
ATOM 711 C C . PRO A 1 96 ? 6.711 -3.097 -25.426 1.00 91.06 96 PRO A C 1
ATOM 713 O O . PRO A 1 96 ? 6.673 -4.092 -26.146 1.00 91.06 96 PRO A O 1
ATOM 716 N N . ASN A 1 97 ? 7.839 -2.685 -24.841 1.00 92.38 97 ASN A N 1
ATOM 717 C CA . ASN A 1 97 ? 9.152 -3.296 -25.057 1.00 92.38 97 ASN A CA 1
ATOM 718 C C . ASN A 1 97 ? 9.571 -4.254 -23.932 1.00 92.38 97 ASN A C 1
ATOM 720 O O . ASN A 1 97 ? 10.762 -4.518 -23.776 1.00 92.38 97 ASN A O 1
ATOM 724 N N . PHE A 1 98 ? 8.631 -4.805 -23.152 1.00 94.94 98 PHE A N 1
ATOM 725 C CA . PHE A 1 98 ? 8.963 -5.661 -22.003 1.00 94.94 98 PHE A CA 1
ATOM 726 C C . PHE A 1 98 ? 9.897 -6.833 -22.364 1.00 94.94 98 PHE A C 1
ATOM 728 O O . PHE A 1 98 ? 10.734 -7.233 -21.563 1.00 94.94 98 PHE A O 1
ATOM 735 N N . ARG A 1 99 ? 9.823 -7.344 -23.603 1.00 96.50 99 ARG A N 1
ATOM 736 C CA . ARG A 1 99 ? 10.669 -8.441 -24.113 1.00 96.50 99 ARG A CA 1
ATOM 737 C C . ARG A 1 99 ? 12.161 -8.109 -24.197 1.00 96.50 99 ARG A C 1
ATOM 739 O O . ARG A 1 99 ? 12.969 -9.022 -24.327 1.00 96.50 99 ARG A O 1
ATOM 746 N N . ALA A 1 100 ? 12.530 -6.829 -24.146 1.00 96.56 100 ALA A N 1
ATOM 747 C CA . ALA A 1 100 ? 13.924 -6.394 -24.102 1.00 96.56 100 ALA A CA 1
ATOM 748 C C . ALA A 1 100 ? 14.554 -6.540 -22.703 1.00 96.56 100 ALA A C 1
ATOM 750 O O . ALA A 1 100 ? 15.760 -6.342 -22.556 1.00 96.56 100 ALA A O 1
ATOM 751 N N . TYR A 1 101 ? 13.757 -6.881 -21.685 1.00 98.00 101 TYR A N 1
ATOM 752 C CA . TYR A 1 101 ? 14.189 -6.973 -20.296 1.00 98.00 101 TYR A CA 1
ATOM 753 C C . TYR A 1 101 ? 14.298 -8.431 -19.821 1.00 98.00 101 TYR A C 1
ATOM 755 O O . TYR A 1 101 ? 13.582 -9.304 -20.324 1.00 98.00 101 TYR A O 1
ATOM 763 N N . PRO A 1 102 ? 15.179 -8.712 -18.835 1.00 98.12 102 PRO A N 1
ATOM 764 C CA . PRO A 1 102 ? 15.272 -10.033 -18.216 1.00 98.12 102 PRO A CA 1
ATOM 765 C C . PRO A 1 102 ? 13.953 -10.515 -17.605 1.00 98.12 102 PRO A C 1
ATOM 767 O O . PRO A 1 102 ? 13.595 -11.675 -17.776 1.00 98.12 102 PRO A O 1
ATOM 770 N N . SER A 1 103 ? 13.228 -9.634 -16.912 1.00 98.19 103 SER A N 1
ATOM 771 C CA . SER A 1 103 ? 11.888 -9.919 -16.396 1.00 98.19 103 SER A CA 1
ATOM 772 C C . SER A 1 103 ? 10.828 -9.425 -17.375 1.00 98.19 103 SER A C 1
ATOM 774 O O . SER A 1 103 ? 10.933 -8.315 -17.897 1.00 98.19 103 SER A O 1
ATOM 776 N N . GLN A 1 104 ? 9.816 -10.252 -17.631 1.00 98.12 104 GLN A N 1
ATOM 777 C CA . GLN A 1 104 ? 8.779 -10.002 -18.641 1.00 98.12 104 GLN A CA 1
ATOM 778 C C . GLN A 1 104 ? 7.356 -10.119 -18.082 1.00 98.12 104 GLN A C 1
ATOM 780 O O . GLN A 1 104 ? 6.396 -10.205 -18.852 1.00 98.12 104 GLN A O 1
ATOM 785 N N . ILE A 1 105 ? 7.229 -10.173 -16.757 1.00 98.50 105 ILE A N 1
ATOM 786 C CA . ILE A 1 105 ? 6.024 -10.599 -16.048 1.00 98.50 105 ILE A CA 1
ATOM 787 C C . ILE A 1 105 ? 5.716 -9.683 -14.862 1.00 98.50 105 ILE A C 1
ATOM 789 O O . ILE A 1 105 ? 6.624 -9.174 -14.208 1.00 98.50 105 ILE A O 1
ATOM 793 N N . GLY A 1 106 ? 4.436 -9.516 -14.546 1.00 98.19 106 GLY A N 1
ATOM 794 C CA . GLY A 1 106 ? 3.972 -8.697 -13.433 1.00 98.19 106 GLY A CA 1
ATOM 795 C C . GLY A 1 106 ? 2.519 -8.964 -13.060 1.00 98.19 106 GLY A C 1
ATOM 796 O O . GLY A 1 106 ? 1.788 -9.659 -13.762 1.00 98.19 106 GLY A O 1
ATOM 797 N N . GLY A 1 107 ? 2.102 -8.405 -11.928 1.00 98.38 107 GLY A N 1
ATOM 798 C CA . GLY A 1 107 ? 0.710 -8.384 -11.493 1.00 98.38 107 GLY A CA 1
ATOM 799 C C . GLY A 1 107 ? 0.045 -7.073 -11.893 1.00 98.38 107 GLY A C 1
ATOM 800 O O . GLY A 1 107 ? 0.013 -6.141 -11.092 1.00 98.38 107 GLY A O 1
ATOM 801 N N . GLU A 1 108 ? -0.465 -6.988 -13.120 1.00 98.44 108 GLU A N 1
ATOM 802 C CA . GLU A 1 108 ? -1.276 -5.852 -13.578 1.00 98.44 108 GLU A CA 1
ATOM 803 C C . GLU A 1 108 ? -2.716 -5.987 -13.060 1.00 98.44 108 GLU A C 1
ATOM 805 O O . GLU A 1 108 ? -3.307 -7.068 -13.103 1.00 98.44 108 GLU A O 1
ATOM 810 N N . VAL A 1 109 ? -3.310 -4.890 -12.580 1.00 98.50 109 VAL A N 1
ATOM 811 C CA . VAL A 1 109 ? -4.733 -4.881 -12.212 1.00 98.50 109 VAL A CA 1
ATOM 812 C C . VAL A 1 109 ? -5.568 -4.973 -13.489 1.00 98.50 109 VAL A C 1
ATOM 814 O O . VAL A 1 109 ? -5.532 -4.077 -14.339 1.00 98.50 109 VAL A O 1
ATOM 817 N N . LYS A 1 110 ? -6.350 -6.052 -13.598 1.00 94.81 110 LYS A N 1
ATOM 818 C CA . LYS A 1 110 ? -7.226 -6.352 -14.739 1.00 94.81 110 LYS A CA 1
ATOM 819 C C . LYS A 1 110 ? -8.599 -5.692 -14.571 1.00 94.81 110 LYS A C 1
ATOM 821 O O . LYS A 1 110 ? -9.067 -5.491 -13.452 1.00 94.81 110 LYS A O 1
ATOM 826 N N . ASP A 1 111 ? -9.221 -5.334 -15.695 1.00 92.94 111 ASP A N 1
ATOM 827 C CA . ASP A 1 111 ? -10.607 -4.839 -15.789 1.00 92.94 111 ASP A CA 1
ATOM 828 C C . ASP A 1 111 ? -10.954 -3.613 -14.918 1.00 92.94 111 ASP A C 1
ATOM 830 O O . ASP A 1 111 ? -12.118 -3.358 -14.606 1.00 92.94 111 ASP A O 1
ATOM 834 N N . PHE A 1 112 ? -9.955 -2.810 -14.540 1.00 97.81 112 PHE A N 1
ATOM 835 C CA . PHE A 1 112 ? -10.178 -1.588 -13.772 1.00 97.81 112 PHE A CA 1
ATOM 836 C C . PHE A 1 112 ? -10.622 -0.424 -14.663 1.00 97.81 112 PHE A C 1
ATOM 838 O O . PHE A 1 112 ? -9.855 0.075 -15.491 1.00 97.81 112 PHE A O 1
ATOM 845 N N . ASP A 1 113 ? -11.842 0.060 -14.429 1.00 96.69 113 ASP A N 1
ATOM 846 C CA . ASP A 1 113 ? -12.360 1.297 -15.007 1.00 96.69 113 ASP A CA 1
ATOM 847 C C . ASP A 1 113 ? -12.508 2.380 -13.921 1.00 96.69 113 ASP A C 1
ATOM 849 O O . ASP A 1 113 ? -13.407 2.281 -13.079 1.00 96.69 113 ASP A O 1
ATOM 853 N N . PRO A 1 114 ? -11.696 3.457 -13.936 1.00 96.31 114 PRO A N 1
ATOM 854 C CA . PRO A 1 114 ? -11.794 4.508 -12.926 1.00 96.31 114 PRO A CA 1
ATOM 855 C C . PRO A 1 114 ? -13.158 5.216 -12.935 1.00 96.31 114 PRO A C 1
ATOM 857 O O . PRO A 1 114 ? -13.564 5.757 -11.909 1.00 96.31 114 PRO A O 1
ATOM 860 N N . ARG A 1 115 ? -13.906 5.181 -14.049 1.00 95.19 115 ARG A N 1
ATOM 861 C CA . ARG A 1 115 ? -15.230 5.821 -14.168 1.00 95.19 115 ARG A CA 1
ATOM 862 C C . ARG A 1 115 ? -16.291 5.185 -13.271 1.00 95.19 115 ARG A C 1
ATOM 864 O O . ARG A 1 115 ? -17.297 5.827 -12.992 1.00 95.19 115 ARG A O 1
ATOM 871 N N . ALA A 1 116 ? -16.070 3.955 -12.808 1.00 96.06 116 ALA A N 1
ATOM 872 C CA . ALA A 1 116 ? -16.940 3.322 -11.823 1.00 96.06 116 ALA A CA 1
ATOM 873 C C . ALA A 1 116 ? -16.805 3.955 -10.423 1.00 96.06 116 ALA A C 1
ATOM 875 O O . ALA A 1 116 ? -17.684 3.783 -9.585 1.00 96.06 116 ALA A O 1
ATOM 876 N N . TYR A 1 117 ? -15.725 4.706 -10.175 1.00 97.00 117 TYR A N 1
ATOM 877 C CA . TYR A 1 117 ? -15.371 5.212 -8.848 1.00 97.00 117 TYR A CA 1
ATOM 878 C C . TYR A 1 117 ? -15.162 6.729 -8.798 1.00 97.00 117 TYR A C 1
ATOM 880 O O . TYR A 1 117 ? -15.072 7.293 -7.714 1.00 97.00 117 TYR A O 1
ATOM 888 N N . MET A 1 118 ? -15.047 7.427 -9.925 1.00 95.62 118 MET A N 1
ATOM 889 C CA . MET A 1 118 ? -14.868 8.882 -9.942 1.00 95.62 118 MET A CA 1
ATOM 890 C C . MET A 1 118 ? -15.309 9.488 -11.274 1.00 95.62 118 MET A C 1
ATOM 892 O O . MET A 1 118 ? -15.435 8.791 -12.280 1.00 95.62 118 MET A O 1
ATOM 896 N N . ASP A 1 119 ? -15.520 10.806 -11.287 1.00 96.25 119 ASP A N 1
ATOM 897 C CA . ASP A 1 119 ? -15.835 11.528 -12.520 1.00 96.25 119 ASP A CA 1
ATOM 898 C C . ASP A 1 119 ? -14.704 11.400 -13.555 1.00 96.25 119 ASP A C 1
ATOM 900 O O . ASP A 1 119 ? -13.514 11.412 -13.227 1.00 96.25 119 ASP A O 1
ATOM 904 N N . PHE A 1 120 ? -15.082 11.334 -14.832 1.00 94.00 120 PHE A N 1
ATOM 905 C CA . PHE A 1 120 ? -14.155 11.157 -15.949 1.00 94.00 120 PHE A CA 1
ATOM 906 C C . PHE A 1 120 ? -13.067 12.237 -16.018 1.00 94.00 120 PHE A C 1
ATOM 908 O O . PHE A 1 120 ? -11.917 11.950 -16.362 1.00 94.00 120 PHE A O 1
ATOM 915 N N . LYS A 1 121 ? -13.410 13.493 -15.718 1.00 93.69 121 LYS A N 1
ATOM 916 C CA . LYS A 1 121 ? -12.466 14.611 -15.767 1.00 93.69 121 LYS A CA 1
ATOM 917 C C . LYS A 1 121 ? -11.433 14.505 -14.653 1.00 93.69 121 LYS A C 1
ATOM 919 O O . LYS A 1 121 ? -10.262 14.792 -14.898 1.00 93.69 121 LYS A O 1
ATOM 924 N N . GLU A 1 122 ? -11.862 14.074 -13.474 1.00 93.94 122 GLU A N 1
ATOM 925 C CA . GLU A 1 122 ? -10.986 13.876 -12.324 1.00 93.94 122 GLU A CA 1
ATOM 926 C C . GLU A 1 122 ? -10.094 12.647 -12.517 1.00 93.94 122 GLU A C 1
ATOM 928 O O . GLU A 1 122 ? -8.882 12.764 -12.352 1.00 93.94 122 GLU A O 1
ATOM 933 N N . ALA A 1 123 ? -10.630 11.530 -13.026 1.00 94.44 123 ALA A N 1
ATOM 934 C CA . ALA A 1 123 ? -9.840 10.343 -13.367 1.00 94.44 123 ALA A CA 1
ATOM 935 C C . ALA A 1 123 ? -8.635 10.682 -14.265 1.00 94.44 123 ALA A C 1
ATOM 937 O O . ALA A 1 123 ? -7.512 10.264 -14.000 1.00 94.44 123 ALA A O 1
ATOM 938 N N . ARG A 1 124 ? -8.833 11.520 -15.292 1.00 94.00 124 ARG A N 1
ATOM 939 C CA . ARG A 1 124 ? -7.768 11.943 -16.224 1.00 94.00 124 ARG A CA 1
ATOM 940 C C . ARG A 1 124 ? -6.677 12.825 -15.609 1.00 94.00 124 ARG A C 1
ATOM 942 O O . ARG A 1 124 ? -5.678 13.086 -16.276 1.00 94.00 124 ARG A O 1
ATOM 949 N N . ARG A 1 125 ? -6.899 13.360 -14.410 1.00 94.12 125 ARG A N 1
ATOM 950 C CA . ARG A 1 125 ? -5.976 14.261 -13.699 1.00 94.12 125 ARG A CA 1
ATOM 951 C C . ARG A 1 125 ? -5.272 13.576 -12.532 1.00 94.12 125 ARG A C 1
ATOM 953 O O . ARG A 1 125 ? -4.385 14.177 -11.935 1.00 94.12 125 ARG A O 1
ATOM 960 N N . MET A 1 126 ? -5.671 12.350 -12.211 1.00 96.06 126 MET A N 1
ATOM 961 C CA . MET A 1 126 ? -5.070 11.523 -11.174 1.00 96.06 126 MET A CA 1
ATOM 962 C C . MET A 1 126 ? -4.066 10.552 -11.780 1.00 96.06 126 MET A C 1
ATOM 964 O O . MET A 1 126 ? -4.269 10.066 -12.894 1.00 96.06 126 MET A O 1
ATOM 968 N N . SER A 1 127 ? -3.028 10.223 -11.014 1.00 97.31 127 SER A N 1
ATOM 969 C CA . SER A 1 127 ? -2.192 9.070 -11.330 1.00 97.31 127 SER A CA 1
ATOM 970 C C . SER A 1 127 ? -2.955 7.763 -11.143 1.00 97.31 127 SER A C 1
ATOM 972 O O . SER A 1 127 ? -3.935 7.699 -10.390 1.00 97.31 127 SER A O 1
ATOM 974 N N . ARG A 1 128 ? -2.476 6.695 -11.781 1.00 97.25 128 ARG A N 1
ATOM 975 C CA . ARG A 1 128 ? -3.046 5.347 -11.646 1.00 97.25 128 ARG A CA 1
ATOM 976 C C . ARG A 1 128 ? -3.105 4.885 -10.184 1.00 97.25 128 ARG A C 1
ATOM 978 O O . ARG A 1 128 ? -4.141 4.384 -9.752 1.00 97.25 128 ARG A O 1
ATOM 985 N N . MET A 1 129 ? -2.065 5.154 -9.387 1.00 97.31 129 MET A N 1
ATOM 986 C CA . MET A 1 129 ? -2.072 4.833 -7.951 1.00 97.31 129 MET A CA 1
ATOM 987 C C . MET A 1 129 ? -3.149 5.611 -7.176 1.00 97.31 129 MET A C 1
ATOM 989 O O . MET A 1 129 ? -3.826 5.045 -6.319 1.00 97.31 129 MET A O 1
ATOM 993 N N . SER A 1 130 ? -3.374 6.893 -7.496 1.00 98.31 130 SER A N 1
ATOM 994 C CA . SER A 1 130 ? -4.438 7.681 -6.863 1.00 98.31 130 SER A CA 1
ATOM 995 C C . SER A 1 130 ? -5.829 7.201 -7.277 1.00 98.31 130 SER A C 1
ATOM 997 O O . SER A 1 130 ? -6.731 7.180 -6.442 1.00 98.31 130 SER A O 1
ATOM 999 N N . GLN A 1 131 ? -6.005 6.760 -8.526 1.00 98.56 131 GLN A N 1
ATOM 1000 C CA . GLN A 1 131 ? -7.262 6.156 -8.973 1.00 98.56 131 GLN A CA 1
ATOM 1001 C C . GLN A 1 131 ? -7.572 4.873 -8.186 1.00 98.56 131 GLN A C 1
ATOM 1003 O O . GLN A 1 131 ? -8.694 4.709 -7.703 1.00 98.56 131 GLN A O 1
ATOM 1008 N N . PHE A 1 132 ? -6.582 3.993 -7.998 1.00 98.75 132 PHE A N 1
ATOM 1009 C CA . PHE A 1 132 ? -6.743 2.791 -7.174 1.00 98.75 132 PHE A CA 1
ATOM 1010 C C . PHE A 1 132 ? -7.082 3.127 -5.722 1.00 98.75 132 PHE A C 1
ATOM 1012 O O . PHE A 1 132 ? -7.995 2.529 -5.157 1.00 98.75 132 PHE A O 1
ATOM 1019 N N . ALA A 1 133 ? -6.398 4.112 -5.136 1.00 98.75 133 ALA A N 1
ATOM 1020 C CA . ALA A 1 133 ? -6.641 4.551 -3.766 1.00 98.75 133 ALA A CA 1
ATOM 1021 C C . ALA A 1 133 ? -8.080 5.048 -3.559 1.00 98.75 133 ALA A C 1
ATOM 1023 O O . ALA A 1 133 ? -8.741 4.639 -2.607 1.00 98.75 133 ALA A O 1
ATOM 1024 N N . VAL A 1 134 ? -8.594 5.877 -4.474 1.00 98.81 134 VAL A N 1
ATOM 1025 C CA . VAL A 1 134 ? -9.980 6.371 -4.426 1.00 98.81 134 VAL A CA 1
ATOM 1026 C C . VAL A 1 134 ? -10.980 5.226 -4.580 1.00 98.81 134 VAL A C 1
ATOM 1028 O O . VAL A 1 134 ? -11.952 5.163 -3.829 1.00 98.81 134 VAL A O 1
ATOM 1031 N N . ALA A 1 135 ? -10.744 4.302 -5.515 1.00 98.81 135 ALA A N 1
ATOM 1032 C CA . ALA A 1 135 ? -11.610 3.140 -5.702 1.00 98.81 135 ALA A CA 1
ATOM 1033 C C . ALA A 1 135 ? -11.650 2.250 -4.448 1.00 98.81 135 ALA A C 1
ATOM 1035 O O . ALA A 1 135 ? -12.731 1.916 -3.962 1.00 98.81 135 ALA A O 1
ATOM 1036 N N . ALA A 1 136 ? -10.485 1.926 -3.878 1.00 98.88 136 ALA A N 1
ATOM 1037 C CA . ALA A 1 136 ? -10.378 1.160 -2.640 1.00 98.88 136 ALA A CA 1
ATOM 1038 C C . ALA A 1 136 ? -11.049 1.880 -1.460 1.00 98.88 136 ALA A C 1
ATOM 1040 O O . ALA A 1 136 ? -11.806 1.254 -0.723 1.00 98.88 136 ALA A O 1
ATOM 1041 N N . ALA A 1 137 ? -10.859 3.193 -1.311 1.00 98.88 137 ALA A N 1
ATOM 1042 C CA . ALA A 1 137 ? -11.494 3.965 -0.246 1.00 98.88 137 ALA A CA 1
ATOM 1043 C C . ALA A 1 137 ? -13.021 4.032 -0.386 1.00 98.88 137 ALA A C 1
ATOM 1045 O O . ALA A 1 137 ? -13.722 3.943 0.618 1.00 98.88 137 ALA A O 1
ATOM 1046 N N . ARG A 1 138 ? -13.558 4.138 -1.611 1.00 98.69 138 ARG A N 1
ATOM 1047 C CA . ARG A 1 138 ? -15.010 4.071 -1.845 1.00 98.69 138 ARG A CA 1
ATOM 1048 C C . ARG A 1 138 ? -15.586 2.712 -1.471 1.00 98.69 138 ARG A C 1
ATOM 1050 O O . ARG A 1 138 ? -16.600 2.674 -0.785 1.00 98.69 138 ARG A O 1
ATOM 1057 N N . MET A 1 139 ? -14.917 1.624 -1.857 1.00 98.81 139 MET A N 1
ATOM 1058 C CA . MET A 1 139 ? -15.323 0.273 -1.458 1.00 98.81 139 MET A CA 1
ATOM 1059 C C . MET A 1 139 ? -15.271 0.094 0.065 1.00 98.81 139 MET A C 1
ATOM 1061 O O . MET A 1 139 ? -16.200 -0.455 0.644 1.00 98.81 139 MET A O 1
ATOM 1065 N N . ALA A 1 140 ? -14.235 0.619 0.728 1.00 98.88 140 ALA A N 1
ATOM 1066 C CA . ALA A 1 140 ? -14.115 0.567 2.184 1.00 98.88 140 ALA A CA 1
ATOM 1067 C C . ALA A 1 140 ? -15.197 1.405 2.896 1.00 98.88 140 ALA A C 1
ATOM 1069 O O . ALA A 1 140 ? -15.759 0.967 3.901 1.00 98.88 140 ALA A O 1
ATOM 1070 N N . LEU A 1 141 ? -15.524 2.589 2.362 1.00 98.75 141 LEU A N 1
ATOM 1071 C CA . LEU A 1 141 ? -16.614 3.433 2.857 1.00 98.75 141 LEU A CA 1
ATOM 1072 C C . LEU A 1 141 ? -17.964 2.713 2.729 1.00 98.75 141 LEU A C 1
ATOM 1074 O O . LEU A 1 141 ? -18.711 2.652 3.704 1.00 98.75 141 LEU A O 1
ATOM 1078 N N . GLU A 1 142 ? -18.248 2.129 1.564 1.00 98.56 142 GLU A N 1
ATOM 1079 C CA . GLU A 1 142 ? -19.467 1.350 1.322 1.00 98.56 142 GLU A CA 1
ATOM 1080 C C . GLU A 1 142 ? -19.578 0.155 2.280 1.00 98.56 142 GLU A C 1
ATOM 1082 O O . GLU A 1 142 ? -20.608 -0.022 2.932 1.00 98.56 142 GLU A O 1
ATOM 1087 N N . ASP A 1 143 ? -18.499 -0.616 2.433 1.00 98.75 143 ASP A N 1
ATOM 1088 C CA . ASP A 1 143 ? -18.446 -1.781 3.320 1.00 98.75 143 ASP A CA 1
ATOM 1089 C C . ASP A 1 143 ? -18.641 -1.401 4.802 1.00 98.75 143 ASP A C 1
ATOM 1091 O O . ASP A 1 143 ? -19.410 -2.045 5.521 1.00 98.75 143 ASP A O 1
ATOM 1095 N N . SER A 1 144 ? -18.024 -0.298 5.248 1.00 98.56 144 SER A N 1
ATOM 1096 C CA . SER A 1 144 ? -18.166 0.205 6.626 1.00 98.56 144 SER A CA 1
ATOM 1097 C C . SER A 1 144 ? -19.547 0.767 6.953 1.00 98.56 144 SER A C 1
ATOM 1099 O O . SER A 1 144 ? -19.884 0.909 8.138 1.00 98.56 144 SER A O 1
ATOM 1101 N N . LYS A 1 145 ? -20.332 1.133 5.929 1.00 98.31 145 LYS A N 1
ATOM 1102 C CA . LYS A 1 145 ? -21.592 1.882 6.056 1.00 98.31 145 LYS A CA 1
ATOM 1103 C C . LYS A 1 145 ? -21.448 3.154 6.901 1.00 98.31 145 LYS A C 1
ATOM 1105 O O . LYS A 1 145 ? -22.384 3.547 7.600 1.00 98.31 145 LYS A O 1
ATOM 1110 N N . LEU A 1 146 ? -20.260 3.754 6.908 1.00 98.12 146 LEU A N 1
ATOM 1111 C CA . LEU A 1 146 ? -20.008 5.000 7.616 1.00 98.12 146 LEU A CA 1
ATOM 1112 C C . LEU A 1 146 ? -20.730 6.144 6.896 1.00 98.12 146 LEU A C 1
ATOM 1114 O O . LEU A 1 146 ? -20.655 6.275 5.676 1.00 98.12 146 LEU A O 1
ATOM 1118 N N . VAL A 1 147 ? -21.406 6.995 7.663 1.00 97.00 147 VAL A N 1
ATOM 1119 C CA . VAL A 1 147 ? -21.968 8.252 7.165 1.00 97.00 147 VAL A CA 1
ATOM 1120 C C . VAL A 1 147 ? -20.992 9.363 7.529 1.00 97.00 147 VAL A C 1
ATOM 1122 O O . VAL A 1 147 ? -20.745 9.598 8.706 1.00 97.00 147 VAL A O 1
ATOM 1125 N N . VAL A 1 148 ? -20.407 10.005 6.518 1.00 96.31 148 VAL A N 1
ATOM 1126 C CA . VAL A 1 148 ? -19.395 11.066 6.690 1.00 96.31 148 VAL A CA 1
ATOM 1127 C C . VAL A 1 148 ? -20.033 12.413 7.053 1.00 96.31 148 VAL A C 1
ATOM 1129 O O . VAL A 1 148 ? -19.409 13.247 7.714 1.00 96.31 148 VAL A O 1
ATOM 1132 N N . ASP A 1 149 ? -21.279 12.636 6.637 1.00 93.75 149 ASP A N 1
ATOM 1133 C CA . ASP A 1 149 ? -21.993 13.882 6.902 1.00 93.75 149 ASP A CA 1
ATOM 1134 C C . ASP A 1 149 ? -22.091 14.147 8.410 1.00 93.75 149 ASP A C 1
ATOM 1136 O O . ASP A 1 149 ? -22.566 13.314 9.179 1.00 93.75 149 ASP A O 1
ATOM 1140 N N . GLY A 1 150 ? -21.631 15.328 8.830 1.00 92.56 150 GLY A N 1
ATOM 1141 C CA . GLY A 1 150 ? -21.607 15.747 10.234 1.00 92.56 150 GLY A CA 1
ATOM 1142 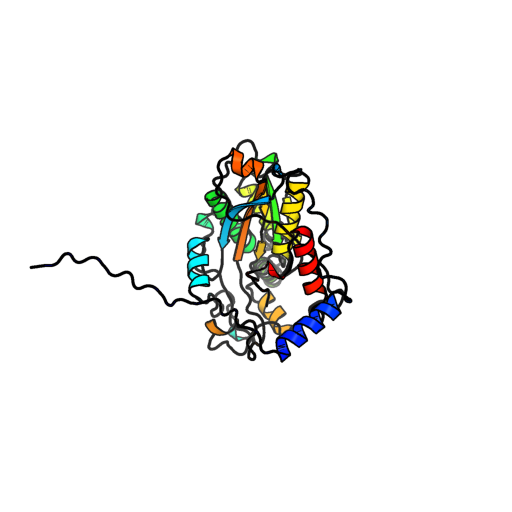C C . GLY A 1 150 ? -20.347 15.362 11.014 1.00 92.56 150 GLY A C 1
ATOM 1143 O O . GLY A 1 150 ? -20.163 15.895 12.100 1.00 92.56 150 GLY A O 1
ATOM 1144 N N . ILE A 1 151 ? -19.473 14.513 10.460 1.00 95.75 151 ILE A N 1
ATOM 1145 C CA . ILE A 1 151 ? -18.214 14.082 11.105 1.00 95.75 151 ILE A CA 1
ATOM 1146 C C . ILE A 1 151 ? -16.979 14.320 10.226 1.00 95.75 151 ILE A C 1
ATOM 1148 O O . ILE A 1 151 ? -15.878 13.923 10.583 1.00 95.75 151 ILE A O 1
ATOM 1152 N N . ALA A 1 152 ? -17.152 14.925 9.047 1.00 97.38 152 ALA A N 1
ATOM 1153 C CA . ALA A 1 152 ? -16.114 15.056 8.023 1.00 97.38 152 ALA A CA 1
ATOM 1154 C C . ALA A 1 152 ? -14.798 15.672 8.532 1.00 97.38 152 ALA A C 1
ATOM 1156 O O . ALA A 1 152 ? -13.729 15.281 8.062 1.00 97.38 152 ALA A O 1
ATOM 1157 N N . ASP A 1 153 ? -14.880 16.613 9.476 1.00 97.94 153 ASP A N 1
ATOM 1158 C CA . ASP A 1 153 ? -13.728 17.292 10.082 1.00 97.94 153 ASP A CA 1
ATOM 1159 C C . ASP A 1 153 ? -12.907 16.364 11.004 1.00 97.94 153 ASP A C 1
ATOM 1161 O O . ASP A 1 153 ? -11.719 16.602 11.206 1.00 97.94 153 ASP A O 1
ATOM 1165 N N . ASP A 1 154 ? -13.494 15.251 11.455 1.00 97.00 154 ASP A N 1
ATOM 1166 C CA . ASP A 1 154 ? -12.881 14.252 12.342 1.00 97.00 154 ASP A CA 1
ATOM 1167 C C . ASP A 1 154 ? -12.528 12.936 11.626 1.00 97.00 154 ASP A C 1
ATOM 1169 O O . ASP A 1 154 ? -12.091 11.963 12.256 1.00 97.00 154 ASP A O 1
ATOM 1173 N N . VAL A 1 155 ? -12.711 12.880 10.301 1.00 98.56 155 VAL A N 1
ATOM 1174 C CA . VAL A 1 155 ? -12.298 11.741 9.472 1.00 98.56 155 VAL A CA 1
ATOM 1175 C C . VAL A 1 155 ? -10.952 12.038 8.822 1.00 98.56 155 VAL A C 1
ATOM 1177 O O . VAL A 1 155 ? -10.842 12.896 7.943 1.00 98.56 155 VAL A O 1
ATOM 1180 N N . ALA A 1 156 ? -9.930 11.291 9.230 1.00 98.62 156 ALA A N 1
ATOM 1181 C CA . ALA A 1 156 ? -8.575 11.410 8.708 1.00 98.62 156 ALA A CA 1
ATOM 1182 C C . ALA A 1 156 ? -8.270 10.382 7.606 1.00 98.62 156 ALA A C 1
ATOM 1184 O O . ALA A 1 156 ? -8.947 9.361 7.455 1.00 98.62 156 ALA A O 1
ATOM 1185 N N . VAL A 1 157 ? -7.203 10.644 6.849 1.00 98.88 157 VAL A N 1
ATOM 1186 C CA . VAL A 1 157 ? -6.662 9.755 5.816 1.00 98.88 157 VAL A CA 1
ATOM 1187 C C . VAL A 1 157 ? -5.160 9.585 6.020 1.00 98.88 157 VAL A C 1
ATOM 1189 O O . VAL A 1 157 ? -4.419 10.568 6.043 1.00 98.88 157 VAL A O 1
ATOM 1192 N N . VAL A 1 158 ? -4.703 8.336 6.116 1.00 98.75 158 VAL A N 1
ATOM 1193 C CA . VAL A 1 158 ? -3.287 7.978 6.265 1.00 98.75 158 VAL A CA 1
ATOM 1194 C C . VAL A 1 158 ? -2.938 6.895 5.247 1.00 98.75 158 VAL A C 1
ATOM 1196 O O . VAL A 1 158 ? -3.284 5.730 5.417 1.00 98.75 158 VAL A O 1
ATOM 1199 N N . MET A 1 159 ? -2.244 7.262 4.170 1.00 98.69 159 MET A N 1
ATOM 1200 C CA . MET A 1 159 ? -1.868 6.307 3.117 1.00 98.69 159 MET A CA 1
ATOM 1201 C C . MET A 1 159 ? -0.374 6.003 3.125 1.00 98.69 159 MET A C 1
ATOM 1203 O O . MET A 1 159 ? 0.455 6.886 3.309 1.00 98.69 159 MET A O 1
ATOM 1207 N N . GLY A 1 160 ? -0.023 4.751 2.873 1.00 98.38 160 GLY A N 1
ATOM 1208 C CA . GLY A 1 160 ? 1.329 4.318 2.560 1.00 98.38 160 GLY A CA 1
ATOM 1209 C C . GLY A 1 160 ? 1.566 4.291 1.053 1.00 98.38 160 GLY A C 1
ATOM 1210 O O . GLY A 1 160 ? 0.723 3.799 0.301 1.00 98.38 160 GLY A O 1
ATOM 1211 N N . VAL A 1 161 ? 2.724 4.773 0.616 1.00 97.19 161 VAL A N 1
ATOM 1212 C CA . VAL A 1 161 ? 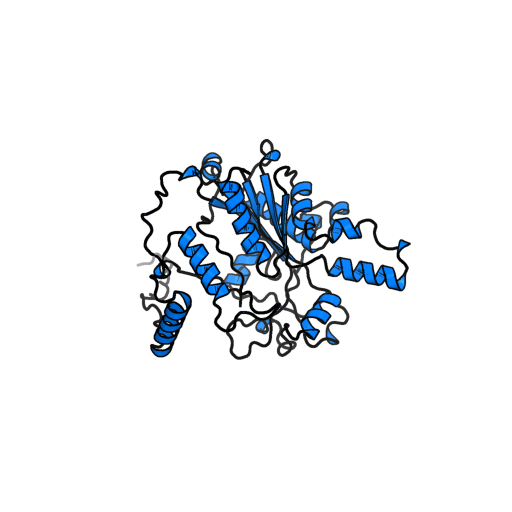3.188 4.658 -0.773 1.00 97.19 161 VAL A CA 1
ATOM 1213 C C . VAL A 1 161 ? 4.638 4.193 -0.795 1.00 97.19 161 VAL A C 1
ATOM 1215 O O . VAL A 1 161 ? 5.445 4.594 0.046 1.00 97.19 161 VAL A O 1
ATOM 1218 N N . GLY A 1 162 ? 4.982 3.320 -1.739 1.00 91.56 162 GLY A N 1
ATOM 1219 C CA . GLY A 1 162 ? 6.358 2.858 -1.890 1.00 91.56 162 GLY A CA 1
ATOM 1220 C C . GLY A 1 162 ? 7.221 3.880 -2.623 1.00 91.56 162 GLY A C 1
ATOM 1221 O O . GLY A 1 162 ? 8.412 4.015 -2.332 1.00 91.56 162 GLY A O 1
ATOM 1222 N N . SER A 1 163 ? 6.614 4.607 -3.560 1.00 88.88 163 SER A N 1
ATOM 1223 C CA . SER A 1 163 ? 7.311 5.470 -4.504 1.00 88.88 163 SER A CA 1
ATOM 1224 C C . SER A 1 163 ? 6.443 6.614 -5.055 1.00 88.88 163 SER A C 1
ATOM 1226 O O . SER A 1 163 ? 5.298 6.808 -4.649 1.00 88.88 163 SER A O 1
ATOM 1228 N N . ASN A 1 164 ? 7.023 7.429 -5.945 1.00 90.06 164 ASN A N 1
ATOM 1229 C CA . ASN A 1 164 ? 6.279 8.419 -6.733 1.00 90.06 164 ASN A CA 1
ATOM 1230 C C . ASN A 1 164 ? 5.458 7.726 -7.832 1.00 90.06 164 ASN A C 1
ATOM 1232 O O . ASN A 1 164 ? 5.714 6.577 -8.178 1.00 90.06 164 ASN A O 1
ATOM 1236 N N . ALA A 1 165 ? 4.563 8.473 -8.484 1.00 94.81 165 ALA A N 1
ATOM 1237 C CA . ALA A 1 165 ? 3.838 7.987 -9.658 1.00 94.81 165 ALA A CA 1
ATOM 1238 C C . ALA A 1 165 ? 4.784 7.796 -10.870 1.00 94.81 165 ALA A C 1
ATOM 1240 O O . ALA A 1 165 ? 5.016 8.713 -11.670 1.00 94.81 165 ALA A O 1
ATOM 1241 N N . PHE A 1 166 ? 5.416 6.623 -10.961 1.00 95.81 166 PHE A N 1
ATOM 1242 C CA . PHE A 1 166 ? 6.432 6.314 -11.969 1.00 95.81 166 PHE A CA 1
ATOM 1243 C C . PHE A 1 166 ? 5.904 6.322 -13.410 1.00 95.81 166 PHE A C 1
ATOM 1245 O O . PHE A 1 166 ? 6.589 6.907 -14.253 1.00 95.81 166 PHE A O 1
ATOM 1252 N N . PRO A 1 167 ? 4.725 5.752 -13.731 1.00 95.69 167 PRO A N 1
ATOM 1253 C CA . PRO A 1 167 ? 4.182 5.814 -15.089 1.00 95.69 167 PRO A CA 1
ATOM 1254 C C . PRO A 1 167 ? 3.984 7.254 -15.580 1.00 95.69 167 PRO A C 1
ATOM 1256 O O . PRO A 1 167 ? 4.387 7.608 -16.688 1.00 95.69 167 PRO A O 1
ATOM 1259 N N . GLU A 1 168 ? 3.435 8.120 -14.729 1.00 96.00 168 GLU A N 1
ATOM 1260 C CA . GLU A 1 168 ? 3.204 9.533 -15.028 1.00 96.00 168 GLU A CA 1
ATOM 1261 C C . GLU A 1 168 ? 4.526 10.300 -15.151 1.00 96.00 168 GLU A C 1
ATOM 1263 O O . GLU A 1 168 ? 4.672 11.160 -16.022 1.00 96.00 168 GLU A O 1
ATOM 1268 N N . THR A 1 169 ? 5.509 9.964 -14.311 1.00 96.19 169 THR A N 1
ATOM 1269 C CA . THR A 1 169 ? 6.867 10.523 -14.376 1.00 96.19 169 THR A CA 1
ATOM 1270 C C . THR A 1 169 ? 7.562 10.153 -15.681 1.00 96.19 169 THR A C 1
ATOM 1272 O O . THR A 1 169 ? 8.099 11.028 -16.361 1.00 96.19 169 THR A O 1
ATOM 1275 N N . GLU A 1 170 ? 7.516 8.880 -16.074 1.00 96.25 170 GLU A N 1
ATOM 1276 C CA . GLU A 1 170 ? 8.078 8.408 -17.338 1.00 96.25 170 GLU A CA 1
ATOM 1277 C C . GLU A 1 170 ? 7.424 9.127 -18.524 1.00 96.25 170 GLU A C 1
ATOM 1279 O O . GLU A 1 170 ? 8.118 9.666 -19.391 1.00 96.25 170 GLU A O 1
ATOM 1284 N N . GLN A 1 171 ? 6.092 9.207 -18.538 1.00 95.56 171 GLN A N 1
ATOM 1285 C CA . GLN A 1 171 ? 5.357 9.886 -19.600 1.00 95.56 171 GLN A CA 1
ATOM 1286 C C . GLN A 1 171 ? 5.724 11.375 -19.688 1.00 95.56 171 GLN A C 1
ATOM 1288 O O . GLN A 1 171 ? 5.958 11.893 -20.785 1.00 95.56 171 GLN A O 1
ATOM 1293 N N . ALA A 1 172 ? 5.800 12.069 -18.549 1.00 96.88 172 ALA A N 1
ATOM 1294 C CA . ALA A 1 172 ? 6.191 13.473 -18.500 1.00 96.88 172 ALA A CA 1
ATOM 1295 C C . ALA A 1 172 ? 7.617 13.685 -19.026 1.00 96.88 172 ALA A C 1
ATOM 1297 O O . ALA A 1 172 ? 7.850 14.619 -19.797 1.00 96.88 172 ALA A O 1
ATOM 1298 N N . MET A 1 173 ? 8.552 12.796 -18.679 1.00 97.38 173 MET A N 1
ATOM 1299 C CA . MET A 1 173 ? 9.932 12.862 -19.160 1.00 97.38 173 MET A CA 1
ATOM 1300 C C . MET A 1 173 ? 10.047 12.599 -20.662 1.00 97.38 173 MET A C 1
ATOM 1302 O O . MET A 1 173 ? 10.773 13.327 -21.342 1.00 97.38 173 MET A O 1
ATOM 1306 N N . ARG A 1 174 ? 9.293 11.639 -21.214 1.00 96.44 174 ARG A N 1
ATOM 1307 C CA . ARG A 1 174 ? 9.229 11.430 -22.673 1.00 96.44 174 ARG A CA 1
ATOM 1308 C C . ARG A 1 174 ? 8.739 12.685 -23.391 1.00 96.44 174 ARG A C 1
ATOM 1310 O O . ARG A 1 174 ? 9.378 13.145 -24.332 1.00 96.44 174 ARG A O 1
ATOM 1317 N N . ILE A 1 175 ? 7.660 13.301 -22.901 1.00 98.00 175 ILE A N 1
ATOM 1318 C CA . ILE A 1 175 ? 7.131 14.555 -23.463 1.00 98.00 175 ILE A CA 1
ATOM 1319 C C . ILE A 1 175 ? 8.169 15.679 -23.379 1.00 98.00 175 ILE A C 1
ATOM 1321 O O . ILE A 1 175 ? 8.357 16.404 -24.356 1.00 98.00 175 ILE A O 1
ATOM 1325 N N . LEU A 1 176 ? 8.844 15.822 -22.237 1.00 98.06 176 LEU A N 1
ATOM 1326 C CA . LEU A 1 176 ? 9.871 16.839 -22.032 1.00 98.06 176 LEU A CA 1
ATOM 1327 C C . LEU A 1 176 ? 11.006 16.710 -23.057 1.00 98.06 176 LEU A C 1
ATOM 1329 O O . LEU A 1 176 ? 11.389 17.714 -23.656 1.00 98.06 176 LEU A O 1
ATOM 1333 N N . ILE A 1 177 ? 11.514 15.493 -23.272 1.00 98.25 177 ILE A N 1
ATOM 1334 C CA . ILE A 1 177 ? 12.639 15.216 -24.176 1.00 98.25 177 ILE A CA 1
ATOM 1335 C C . ILE A 1 177 ? 12.219 15.353 -25.646 1.00 98.25 177 ILE A C 1
ATOM 1337 O O . ILE A 1 177 ? 12.908 16.004 -26.425 1.00 98.25 177 ILE A O 1
ATOM 1341 N N . GLU A 1 178 ? 11.089 14.761 -26.034 1.00 98.19 178 GLU A N 1
ATOM 1342 C CA . GLU A 1 178 ? 10.668 14.682 -27.439 1.00 98.19 178 GLU A CA 1
ATOM 1343 C C . GLU A 1 178 ? 9.987 15.962 -27.940 1.00 98.19 178 GLU A C 1
ATOM 1345 O O . GLU A 1 178 ? 10.032 16.270 -29.130 1.00 98.19 178 GLU A O 1
ATOM 1350 N N . ARG A 1 179 ? 9.293 16.686 -27.052 1.00 97.81 179 ARG A N 1
ATOM 1351 C CA . ARG A 1 179 ? 8.381 17.785 -27.424 1.00 97.81 179 ARG A CA 1
ATOM 1352 C C . ARG A 1 179 ? 8.657 19.097 -26.688 1.00 97.81 179 ARG A C 1
ATOM 1354 O O . ARG A 1 179 ? 8.038 20.108 -27.022 1.00 97.81 179 ARG A O 1
ATOM 1361 N N . GLY A 1 180 ? 9.574 19.097 -25.720 1.00 97.38 180 GLY A N 1
ATOM 1362 C CA . GLY A 1 180 ? 9.949 20.266 -24.929 1.00 97.38 180 GLY A CA 1
ATOM 1363 C C . GLY A 1 180 ? 9.040 20.528 -23.722 1.00 97.38 180 GLY A C 1
ATOM 1364 O O . GLY A 1 180 ? 7.880 20.116 -23.661 1.00 97.38 180 GLY A O 1
ATOM 1365 N N . GLY A 1 181 ? 9.570 21.273 -22.746 1.00 95.75 181 GLY A N 1
ATOM 1366 C CA . GLY A 1 181 ? 8.938 21.458 -21.431 1.00 95.75 181 GLY A CA 1
ATOM 1367 C C . GLY A 1 181 ? 7.577 22.156 -21.445 1.00 95.75 181 GLY A C 1
ATOM 1368 O O . GLY A 1 181 ? 6.738 21.868 -20.599 1.00 95.75 181 GLY A O 1
ATOM 1369 N N . SER A 1 182 ? 7.297 23.000 -22.443 1.00 97.12 182 SER A N 1
ATOM 1370 C CA . SER A 1 182 ? 5.994 23.669 -22.588 1.00 97.12 182 SER A CA 1
ATOM 1371 C C . SER A 1 182 ? 4.836 22.716 -22.915 1.00 97.12 182 SER A C 1
ATOM 1373 O O . SER A 1 182 ? 3.680 23.137 -22.909 1.00 97.12 182 SER A O 1
ATOM 1375 N N . LYS A 1 183 ? 5.126 21.444 -23.226 1.00 97.81 183 LYS A N 1
ATOM 1376 C CA . LYS A 1 183 ? 4.126 20.400 -23.492 1.00 97.81 183 LYS A CA 1
ATOM 1377 C C . LYS A 1 183 ? 3.853 19.486 -22.301 1.00 97.81 183 LYS A C 1
ATOM 1379 O O . LYS A 1 183 ? 2.919 18.690 -22.378 1.00 97.81 183 LYS A O 1
ATOM 1384 N N . VAL A 1 184 ? 4.625 19.592 -21.219 1.00 97.19 184 VAL A N 1
ATOM 1385 C CA . VAL A 1 184 ? 4.366 18.832 -19.991 1.00 97.19 184 VAL A CA 1
ATOM 1386 C C . VAL A 1 184 ? 3.027 19.277 -19.399 1.00 97.19 184 VAL A C 1
ATOM 1388 O O . VAL A 1 184 ? 2.697 20.463 -19.387 1.00 97.19 184 VAL A O 1
ATOM 1391 N N . SER A 1 185 ? 2.231 18.313 -18.934 1.00 95.56 185 SER A N 1
ATOM 1392 C CA . SER A 1 185 ? 0.917 18.592 -18.355 1.00 95.56 185 SER A CA 1
ATOM 1393 C C . SER A 1 185 ? 1.045 19.501 -17.126 1.00 95.56 185 SER A C 1
ATOM 1395 O O . SER A 1 185 ? 1.847 19.196 -16.240 1.00 95.56 185 SER A O 1
ATOM 1397 N N . PRO A 1 186 ? 0.208 20.546 -16.981 1.00 95.44 186 PRO A N 1
ATOM 1398 C CA . PRO A 1 186 ? 0.164 21.339 -15.751 1.00 95.44 186 PRO A CA 1
ATOM 1399 C C . PRO A 1 186 ? -0.302 20.514 -14.540 1.00 95.44 186 PRO A C 1
ATOM 1401 O O . PRO A 1 186 ? -0.089 20.916 -13.401 1.00 95.44 186 PRO A O 1
ATOM 1404 N N . PHE A 1 187 ? -0.918 19.350 -14.776 1.00 95.19 187 PHE A N 1
ATOM 1405 C CA . PHE A 1 187 ? -1.340 18.420 -13.730 1.00 95.19 187 PHE A CA 1
ATOM 1406 C C . PHE A 1 187 ? -0.257 17.417 -13.337 1.00 95.19 187 PHE A C 1
ATOM 1408 O O . PHE A 1 187 ? -0.504 16.635 -12.431 1.00 95.19 187 PHE A O 1
ATOM 1415 N N . PHE A 1 188 ? 0.929 17.436 -13.962 1.00 95.50 188 PHE A N 1
ATOM 1416 C CA . PHE A 1 188 ? 1.988 16.478 -13.644 1.00 95.50 188 PHE A CA 1
ATOM 1417 C C . PHE A 1 188 ? 2.313 16.480 -12.145 1.00 95.50 188 PHE A C 1
ATOM 1419 O O . PHE A 1 188 ? 2.065 15.476 -11.484 1.00 95.50 188 PHE A O 1
ATOM 1426 N N . ILE A 1 189 ? 2.739 17.624 -11.594 1.00 95.19 189 ILE A N 1
ATOM 1427 C CA . ILE A 1 189 ? 3.086 17.734 -10.169 1.00 95.19 189 ILE A CA 1
ATOM 1428 C C . ILE A 1 189 ? 1.893 17.349 -9.266 1.00 95.19 189 ILE A C 1
ATOM 1430 O O . ILE A 1 189 ? 2.060 16.452 -8.442 1.00 95.19 189 ILE A O 1
ATOM 1434 N N . PRO A 1 190 ? 0.673 17.902 -9.444 1.00 93.50 190 PRO A N 1
ATOM 1435 C CA . PRO A 1 190 ? -0.499 17.466 -8.677 1.00 93.50 190 PRO A CA 1
ATOM 1436 C C . PRO A 1 190 ? -0.923 16.005 -8.862 1.00 93.50 190 PRO A C 1
ATOM 1438 O O . PRO A 1 190 ? -1.774 15.542 -8.119 1.00 93.50 190 PRO A O 1
ATOM 1441 N N . SER A 1 191 ? -0.416 15.282 -9.859 1.00 93.31 191 SER A N 1
ATOM 1442 C CA . SER A 1 191 ? -0.739 13.863 -10.067 1.00 93.31 191 SER A CA 1
ATOM 1443 C C . SER A 1 191 ? 0.354 12.928 -9.546 1.00 93.31 191 SER A C 1
ATOM 1445 O O . SER A 1 191 ? 0.063 11.778 -9.220 1.00 93.31 191 SER A O 1
ATOM 1447 N N . SER A 1 192 ? 1.597 13.415 -9.443 1.00 94.19 192 SER A N 1
ATOM 1448 C CA . SER A 1 192 ? 2.782 12.576 -9.249 1.00 94.19 192 SER A CA 1
ATOM 1449 C C . SER A 1 192 ? 3.341 12.560 -7.829 1.00 94.19 192 SER A C 1
ATOM 1451 O O . SER A 1 192 ? 4.163 11.694 -7.524 1.00 94.19 192 SER A O 1
ATOM 1453 N N . LEU A 1 193 ? 2.960 13.522 -6.980 1.00 96.19 193 LEU A N 1
ATOM 1454 C CA . LEU A 1 193 ? 3.475 13.598 -5.611 1.00 96.19 193 LEU A CA 1
ATOM 1455 C C . LEU A 1 193 ? 3.042 12.369 -4.781 1.00 96.19 193 LEU A C 1
ATOM 1457 O O . LEU A 1 193 ? 1.893 11.932 -4.901 1.00 96.19 193 LEU A O 1
ATOM 1461 N N . PRO A 1 194 ? 3.909 11.852 -3.886 1.00 95.75 194 PRO A N 1
ATOM 1462 C CA . PRO A 1 194 ? 3.608 10.710 -3.020 1.00 95.75 194 PRO A CA 1
ATOM 1463 C C . PRO A 1 194 ? 2.299 10.831 -2.250 1.00 95.75 194 PRO A C 1
ATOM 1465 O O . PRO A 1 194 ? 1.597 9.847 -2.072 1.00 95.75 194 PRO A O 1
ATOM 1468 N N . ASN A 1 195 ? 1.956 12.037 -1.794 1.00 96.94 195 ASN A N 1
ATOM 1469 C CA . ASN A 1 195 ? 0.790 12.272 -0.947 1.00 96.94 195 ASN A CA 1
ATOM 1470 C C . ASN A 1 195 ? -0.542 12.327 -1.711 1.00 96.94 195 ASN A C 1
ATOM 1472 O O . ASN A 1 195 ? -1.605 12.438 -1.097 1.00 96.94 195 ASN A O 1
ATOM 1476 N N . MET A 1 196 ? -0.517 12.252 -3.044 1.00 97.75 196 MET A N 1
ATOM 1477 C CA . MET A 1 196 ? -1.727 12.405 -3.848 1.00 97.75 196 MET A CA 1
ATOM 1478 C C . MET A 1 196 ? -2.794 11.331 -3.622 1.00 97.75 196 MET A C 1
ATOM 1480 O O . MET A 1 196 ? -3.962 11.708 -3.616 1.00 97.75 196 MET A O 1
ATOM 1484 N N . PRO A 1 197 ? -2.485 10.041 -3.382 1.00 98.31 197 PRO A N 1
ATOM 1485 C CA . PRO A 1 197 ? -3.489 9.058 -2.981 1.00 98.31 197 PRO A CA 1
ATOM 1486 C C . PRO A 1 197 ? -4.314 9.502 -1.764 1.00 98.31 197 PRO A C 1
ATOM 1488 O O . PRO A 1 197 ? -5.541 9.512 -1.839 1.00 98.31 197 PRO A O 1
ATOM 1491 N N . ALA A 1 198 ? -3.664 9.953 -0.683 1.00 98.50 198 ALA A N 1
ATOM 1492 C CA . ALA A 1 198 ? -4.361 10.440 0.509 1.00 98.50 198 ALA A CA 1
ATOM 1493 C C . ALA A 1 198 ? -5.170 11.711 0.217 1.00 98.50 198 ALA A C 1
ATOM 1495 O O . ALA A 1 198 ? -6.332 11.816 0.620 1.00 98.50 198 ALA A O 1
ATOM 1496 N N . CYS A 1 199 ? -4.595 12.671 -0.515 1.00 98.12 199 CYS A N 1
ATOM 1497 C CA . CYS A 1 199 ? -5.303 13.895 -0.895 1.00 98.12 199 CYS A CA 1
ATOM 1498 C C . CYS A 1 199 ? -6.539 13.605 -1.758 1.00 98.12 199 CYS A C 1
ATOM 1500 O O . CYS A 1 199 ? -7.595 14.187 -1.525 1.00 98.12 199 CYS A O 1
ATOM 1502 N N . GLN A 1 200 ? -6.432 12.703 -2.737 1.00 98.44 200 GLN A N 1
ATOM 1503 C CA . GLN A 1 200 ? -7.541 12.382 -3.633 1.00 98.44 200 GLN A CA 1
ATOM 1504 C C . GLN A 1 200 ? -8.664 11.646 -2.906 1.00 98.44 200 GLN A C 1
ATOM 1506 O O . GLN A 1 200 ? -9.823 11.951 -3.163 1.00 98.44 200 GLN A O 1
ATOM 1511 N N . ILE A 1 201 ? -8.360 10.758 -1.952 1.00 98.75 201 ILE A N 1
ATOM 1512 C CA . ILE A 1 201 ? -9.385 10.160 -1.081 1.00 98.75 201 ILE A CA 1
ATOM 1513 C C . ILE A 1 201 ? -10.144 11.258 -0.327 1.00 98.75 201 ILE A C 1
ATOM 1515 O O . ILE A 1 201 ? -11.372 11.303 -0.386 1.00 98.75 201 ILE A O 1
ATOM 1519 N N . ALA A 1 202 ? -9.427 12.174 0.331 1.00 98.62 202 ALA A N 1
ATOM 1520 C CA . ALA A 1 202 ? -10.050 13.250 1.097 1.00 98.62 202 ALA A CA 1
ATOM 1521 C C . ALA A 1 202 ? -10.929 14.159 0.224 1.00 98.62 202 ALA A C 1
ATOM 1523 O O . ALA A 1 202 ? -12.077 14.417 0.574 1.00 98.62 202 ALA A O 1
ATOM 1524 N N . ILE A 1 203 ? -10.445 14.570 -0.953 1.00 98.12 203 ILE A N 1
ATOM 1525 C CA . ILE A 1 203 ? -11.216 15.390 -1.902 1.00 98.12 203 ILE A CA 1
ATOM 1526 C C . ILE A 1 203 ? -12.464 14.643 -2.391 1.00 98.12 203 ILE A C 1
ATOM 1528 O O . ILE A 1 203 ? -13.555 15.208 -2.411 1.00 98.12 203 ILE A O 1
ATOM 1532 N N . GLN A 1 204 ? -12.318 13.376 -2.785 1.00 98.00 204 GLN A N 1
ATOM 1533 C CA . GLN A 1 204 ? -13.388 12.587 -3.406 1.00 98.00 204 GLN A CA 1
ATOM 1534 C C . GLN A 1 204 ? -14.476 12.142 -2.423 1.00 98.00 204 GLN A C 1
ATOM 1536 O O . GLN A 1 204 ? -15.611 11.900 -2.847 1.00 98.00 204 GLN A O 1
ATOM 1541 N N . LEU A 1 205 ? -14.130 12.004 -1.141 1.00 98.19 205 LEU A N 1
ATOM 1542 C CA . LEU A 1 205 ? -15.042 11.595 -0.069 1.00 98.19 205 LEU A CA 1
ATOM 1543 C C . LEU A 1 205 ? -15.450 12.756 0.855 1.00 98.19 205 LEU A C 1
ATOM 1545 O O . LEU A 1 205 ? -16.268 12.557 1.746 1.00 98.19 205 LEU A O 1
ATOM 1549 N N . GLY A 1 206 ? -14.912 13.961 0.644 1.00 97.94 206 GLY A N 1
ATOM 1550 C CA . GLY A 1 206 ? -15.229 15.145 1.445 1.00 97.94 206 GLY A CA 1
ATOM 1551 C C . GLY A 1 206 ? -14.648 15.128 2.862 1.00 97.94 206 GLY A C 1
ATOM 1552 O O . GLY A 1 206 ? -15.219 15.766 3.742 1.00 97.94 206 GLY A O 1
ATOM 1553 N N . LEU A 1 207 ? -13.540 14.417 3.086 1.00 98.56 207 LEU A N 1
ATOM 1554 C CA . LEU A 1 207 ? -12.899 14.260 4.398 1.00 98.56 207 LEU A CA 1
ATOM 1555 C C . LEU A 1 207 ? -11.991 15.457 4.682 1.00 98.56 207 LEU A C 1
ATOM 1557 O O . LEU A 1 207 ? -11.215 15.869 3.818 1.00 98.56 207 LEU A O 1
ATOM 1561 N N . ARG A 1 208 ? -12.093 16.022 5.883 1.00 98.38 208 ARG A N 1
ATOM 1562 C CA . ARG A 1 208 ? -11.434 17.281 6.266 1.00 98.38 208 ARG A CA 1
ATOM 1563 C C . ARG A 1 208 ? -10.554 17.157 7.506 1.00 98.38 208 ARG A C 1
ATOM 1565 O O . ARG A 1 208 ? -9.900 18.134 7.866 1.00 98.38 208 ARG A O 1
ATOM 1572 N N . GLY A 1 209 ? -10.502 15.973 8.114 1.00 97.94 209 GLY A N 1
ATOM 1573 C CA . GLY A 1 209 ? -9.539 15.663 9.159 1.00 97.94 209 GLY A CA 1
ATOM 1574 C C . GLY A 1 209 ? -8.106 15.567 8.631 1.00 97.94 209 GLY A C 1
ATOM 1575 O O . GLY A 1 209 ? -7.799 15.892 7.479 1.00 97.94 209 GLY A O 1
ATOM 1576 N N . SER A 1 210 ? -7.205 15.103 9.498 1.00 97.12 210 SER A N 1
ATOM 1577 C CA . SER A 1 210 ? -5.778 14.991 9.180 1.00 97.12 210 SER A CA 1
ATOM 1578 C C . SER A 1 210 ? -5.529 14.178 7.904 1.00 97.12 210 SER A C 1
ATOM 1580 O O . SER A 1 210 ? -6.129 13.127 7.688 1.00 97.12 210 SER A O 1
ATOM 1582 N N . ASN A 1 211 ? -4.626 14.659 7.051 1.00 98.19 211 ASN A N 1
ATOM 1583 C CA . ASN A 1 211 ? -4.263 14.011 5.795 1.00 98.19 211 ASN A CA 1
ATOM 1584 C C . ASN A 1 211 ? -2.748 13.832 5.742 1.00 98.19 211 ASN A C 1
ATOM 1586 O O . ASN A 1 211 ? -2.006 14.817 5.723 1.00 98.19 211 ASN A O 1
ATOM 1590 N N . SER A 1 212 ? -2.281 12.587 5.744 1.00 97.50 212 SER A N 1
ATOM 1591 C CA . SER A 1 212 ? -0.853 12.289 5.763 1.00 97.50 212 SER A CA 1
ATOM 1592 C C . SER A 1 212 ? -0.497 11.093 4.890 1.00 97.50 212 SER A C 1
ATOM 1594 O O . SER A 1 212 ? -1.337 10.308 4.440 1.00 97.50 212 SER A O 1
ATOM 1596 N N . THR A 1 213 ? 0.791 10.986 4.580 1.00 98.19 213 THR A N 1
ATOM 1597 C CA . THR A 1 213 ? 1.319 9.908 3.753 1.00 98.19 213 THR A CA 1
ATOM 1598 C C . THR A 1 213 ? 2.658 9.440 4.284 1.00 98.19 213 THR A C 1
ATOM 1600 O O . THR A 1 213 ? 3.524 10.255 4.601 1.00 98.19 213 THR A O 1
ATOM 1603 N N . ILE A 1 214 ? 2.820 8.122 4.359 1.00 97.88 214 ILE A N 1
ATOM 1604 C CA . ILE A 1 214 ? 4.050 7.458 4.780 1.00 97.88 214 ILE A CA 1
ATOM 1605 C C . ILE A 1 214 ? 4.740 6.890 3.546 1.00 97.88 214 ILE A C 1
ATOM 1607 O O . ILE A 1 214 ? 4.124 6.173 2.761 1.00 97.88 214 ILE A O 1
ATOM 1611 N N . ALA A 1 215 ? 6.022 7.211 3.384 1.00 96.81 215 ALA A N 1
ATOM 1612 C CA . ALA A 1 215 ? 6.840 6.755 2.267 1.00 96.81 215 ALA A CA 1
ATOM 1613 C C . ALA A 1 215 ? 8.042 5.957 2.784 1.00 96.81 215 ALA A C 1
ATOM 1615 O O . ALA A 1 215 ? 9.085 6.520 3.114 1.00 96.81 215 ALA A O 1
ATOM 1616 N N . THR A 1 216 ? 7.874 4.640 2.890 1.00 96.94 216 THR A N 1
ATOM 1617 C CA . THR A 1 216 ? 8.873 3.713 3.456 1.00 96.94 216 THR A CA 1
ATOM 1618 C C . THR A 1 216 ? 8.943 2.395 2.679 1.00 96.94 216 THR A C 1
ATOM 1620 O O . THR A 1 216 ? 9.090 1.312 3.250 1.00 96.94 216 THR A O 1
ATOM 1623 N N . ALA A 1 217 ? 8.860 2.490 1.347 1.00 96.19 217 ALA A N 1
ATOM 1624 C CA . ALA A 1 217 ? 8.916 1.351 0.430 1.00 96.19 217 ALA A CA 1
ATOM 1625 C C . ALA A 1 217 ? 7.866 0.273 0.785 1.00 96.19 217 ALA A C 1
ATOM 1627 O O . ALA A 1 217 ? 6.712 0.599 1.063 1.00 96.19 217 ALA A O 1
ATOM 1628 N N . CYS A 1 218 ? 8.251 -1.006 0.789 1.00 96.81 218 CYS A N 1
ATOM 1629 C CA . CYS A 1 218 ? 7.348 -2.143 0.993 1.00 96.81 218 CYS A CA 1
ATOM 1630 C C . CYS A 1 218 ? 6.597 -2.126 2.339 1.00 96.81 218 CYS A C 1
ATOM 1632 O O . CYS A 1 218 ? 5.560 -2.772 2.460 1.00 96.81 218 CYS A O 1
ATOM 1634 N N . ALA A 1 219 ? 7.098 -1.402 3.348 1.00 97.44 219 ALA A N 1
ATOM 1635 C CA . ALA A 1 219 ? 6.485 -1.331 4.677 1.00 97.44 219 ALA A CA 1
ATOM 1636 C C . ALA A 1 219 ? 5.451 -0.198 4.825 1.00 97.44 219 ALA A C 1
ATOM 1638 O O . ALA A 1 219 ? 4.789 -0.110 5.863 1.00 97.44 219 ALA A O 1
ATOM 1639 N N . ALA A 1 220 ? 5.309 0.668 3.816 1.00 98.12 220 ALA A N 1
ATOM 1640 C CA . ALA A 1 220 ? 4.579 1.927 3.929 1.00 98.12 220 ALA A CA 1
ATOM 1641 C C . ALA A 1 220 ? 3.122 1.764 4.375 1.00 98.12 220 ALA A C 1
ATOM 1643 O O . ALA A 1 220 ? 2.671 2.489 5.260 1.00 98.12 220 ALA A O 1
ATOM 1644 N N . SER A 1 221 ? 2.389 0.801 3.812 1.00 97.75 221 SER A N 1
ATOM 1645 C CA . SER A 1 221 ? 0.982 0.564 4.162 1.00 97.75 221 SER A CA 1
ATOM 1646 C C . SER A 1 221 ? 0.816 0.023 5.585 1.00 97.75 221 SER A C 1
ATOM 1648 O O . SER A 1 221 ? -0.045 0.493 6.327 1.00 97.75 221 SER A O 1
ATOM 1650 N N . SER A 1 222 ? 1.678 -0.905 6.008 1.00 98.06 222 SER A N 1
ATOM 1651 C CA . SER A 1 222 ? 1.680 -1.437 7.376 1.00 98.06 222 SER A CA 1
ATOM 1652 C C . SER A 1 222 ? 1.970 -0.346 8.408 1.00 98.06 222 SER A C 1
ATOM 1654 O O . SER A 1 222 ? 1.326 -0.296 9.456 1.00 98.06 222 SER A O 1
ATOM 1656 N N . GLN A 1 223 ? 2.902 0.563 8.108 1.00 98.38 223 GLN A N 1
ATOM 1657 C CA . GLN A 1 223 ? 3.165 1.716 8.970 1.00 98.38 223 GLN A CA 1
ATOM 1658 C C . GLN A 1 223 ? 2.007 2.717 8.958 1.00 98.38 223 GLN A C 1
ATOM 1660 O O . GLN A 1 223 ? 1.662 3.233 10.016 1.00 98.38 223 GLN A O 1
ATOM 1665 N N . ALA A 1 224 ? 1.362 2.945 7.809 1.00 98.62 224 ALA A N 1
ATOM 1666 C CA . ALA A 1 224 ? 0.207 3.837 7.704 1.00 98.62 224 ALA A CA 1
ATOM 1667 C C . ALA A 1 224 ? -0.961 3.364 8.580 1.00 98.62 224 ALA A C 1
ATOM 1669 O O . ALA A 1 224 ? -1.553 4.160 9.306 1.00 98.62 224 ALA A O 1
ATOM 1670 N N . ILE A 1 225 ? -1.238 2.058 8.586 1.00 98.75 225 ILE A N 1
ATOM 1671 C CA . ILE A 1 225 ? -2.242 1.439 9.464 1.00 98.75 225 ILE A CA 1
ATOM 1672 C C . ILE A 1 225 ? -1.853 1.592 10.944 1.00 98.75 225 ILE A C 1
ATOM 1674 O O . ILE A 1 225 ? -2.689 1.946 11.776 1.00 98.75 225 ILE A O 1
ATOM 1678 N N . GLY A 1 226 ? -0.580 1.370 11.281 1.00 97.75 226 GLY A N 1
ATOM 1679 C CA . GLY A 1 226 ? -0.073 1.539 12.643 1.00 97.75 226 GLY A CA 1
ATOM 1680 C C . GLY A 1 226 ? -0.164 2.977 13.168 1.00 97.75 226 GLY A C 1
ATOM 1681 O O . GLY A 1 226 ? -0.589 3.204 14.304 1.00 97.75 226 GLY A O 1
ATOM 1682 N N . ASP A 1 227 ? 0.194 3.956 12.340 1.00 97.19 227 ASP A N 1
ATOM 1683 C CA . ASP A 1 227 ? 0.152 5.378 12.689 1.00 97.19 227 ASP A CA 1
ATOM 1684 C C . ASP A 1 227 ? -1.289 5.908 12.745 1.00 97.19 227 ASP A C 1
ATOM 1686 O O . ASP A 1 227 ? -1.605 6.740 13.600 1.00 97.19 227 ASP A O 1
ATOM 1690 N N . ALA A 1 228 ? -2.187 5.374 11.912 1.00 98.12 228 ALA A N 1
ATOM 1691 C CA . ALA A 1 228 ? -3.624 5.626 11.991 1.00 98.12 228 ALA A CA 1
ATOM 1692 C C . ALA A 1 228 ? -4.227 5.137 13.318 1.00 98.12 228 ALA A C 1
ATOM 1694 O O . ALA A 1 228 ? -4.988 5.863 13.958 1.00 98.12 228 ALA A O 1
ATOM 1695 N N . ALA A 1 229 ? -3.837 3.950 13.790 1.00 96.56 229 ALA A N 1
ATOM 1696 C CA . ALA A 1 229 ? -4.252 3.459 15.105 1.00 96.56 229 ALA A CA 1
ATOM 1697 C C . ALA A 1 229 ? -3.770 4.385 16.230 1.00 96.56 229 ALA A C 1
ATOM 1699 O O . ALA A 1 229 ? -4.530 4.732 17.132 1.00 96.56 229 ALA A O 1
ATOM 1700 N N . ALA A 1 230 ? -2.519 4.848 16.151 1.00 94.31 230 ALA A N 1
ATOM 1701 C CA . ALA A 1 230 ? -1.978 5.806 17.109 1.00 94.31 230 ALA A CA 1
ATOM 1702 C C . ALA A 1 230 ? -2.712 7.160 17.068 1.00 94.31 230 ALA A C 1
ATOM 1704 O O . ALA A 1 230 ? -2.856 7.795 18.108 1.00 94.31 230 ALA A O 1
ATOM 1705 N N . MET A 1 231 ? -3.178 7.600 15.895 1.00 95.06 231 MET A N 1
ATOM 1706 C CA . MET A 1 231 ? -3.980 8.817 15.728 1.00 95.06 231 MET A CA 1
ATOM 1707 C C . MET A 1 231 ? -5.329 8.714 16.455 1.00 95.06 231 MET A C 1
ATOM 1709 O O . MET A 1 231 ? -5.673 9.613 17.221 1.00 95.06 231 MET A O 1
ATOM 1713 N N . LEU A 1 232 ? -6.039 7.591 16.295 1.00 95.69 232 LEU A N 1
ATOM 1714 C CA . LEU A 1 232 ? -7.293 7.317 17.010 1.00 95.69 232 LEU A CA 1
ATOM 1715 C C . LEU A 1 232 ? -7.082 7.261 18.529 1.00 95.69 232 LEU A C 1
ATOM 1717 O O . LEU A 1 232 ? -7.847 7.853 19.285 1.00 95.69 232 LEU A O 1
ATOM 1721 N N . LEU A 1 233 ? -6.015 6.599 18.987 1.00 92.69 233 LEU A N 1
ATOM 1722 C CA . LEU A 1 233 ? -5.691 6.491 20.415 1.00 92.69 233 LEU A CA 1
ATOM 1723 C C . LEU A 1 233 ? -5.375 7.848 21.063 1.00 92.69 233 LEU A C 1
ATOM 1725 O O . LEU A 1 233 ? -5.677 8.050 22.239 1.00 92.69 233 LEU A O 1
ATOM 1729 N N . ARG A 1 234 ? -4.780 8.783 20.311 1.00 92.56 234 ARG A N 1
ATOM 1730 C CA . ARG A 1 234 ? -4.528 10.156 20.779 1.00 92.56 234 ARG A CA 1
ATOM 1731 C C . ARG A 1 234 ? -5.773 11.046 20.762 1.00 92.56 234 ARG A C 1
ATOM 1733 O O . ARG A 1 234 ? -5.744 12.098 21.391 1.00 92.56 234 ARG A O 1
ATOM 1740 N N . GLY A 1 235 ? -6.845 10.630 20.086 1.00 91.69 235 GLY A N 1
ATOM 1741 C CA . GLY A 1 235 ? -8.045 11.447 19.891 1.00 91.69 235 GLY A CA 1
ATOM 1742 C C . GLY A 1 235 ? -7.884 12.533 18.824 1.00 91.69 235 GLY A C 1
ATOM 1743 O O . GLY A 1 235 ? -8.643 13.493 18.827 1.00 91.69 235 GLY A O 1
ATOM 1744 N N . ASP A 1 236 ? -6.907 12.393 17.920 1.00 92.62 236 ASP A N 1
ATOM 1745 C CA . ASP A 1 236 ? -6.671 13.344 16.819 1.00 92.62 236 ASP A CA 1
ATOM 1746 C C . ASP A 1 236 ? -7.678 13.166 15.660 1.00 92.62 236 ASP A C 1
ATOM 1748 O O . ASP A 1 236 ? -7.736 13.987 14.747 1.00 92.62 236 ASP A O 1
ATOM 1752 N N . ALA A 1 237 ? -8.406 12.047 15.656 1.00 95.69 237 ALA A N 1
ATOM 1753 C CA . ALA A 1 237 ? -9.448 11.702 14.699 1.00 95.69 237 ALA A CA 1
ATOM 1754 C C . ALA A 1 237 ? -10.421 10.715 15.351 1.00 95.69 237 ALA A C 1
ATOM 1756 O O . ALA A 1 237 ? -10.057 9.988 16.279 1.00 95.69 237 ALA A O 1
ATOM 1757 N N . GLU A 1 238 ? -11.637 10.633 14.823 1.00 94.75 238 GLU A N 1
ATOM 1758 C CA . GLU A 1 238 ? -12.628 9.657 15.273 1.00 94.75 238 GLU A CA 1
ATOM 1759 C C . GLU A 1 238 ? -12.778 8.466 14.300 1.00 94.75 238 GLU A C 1
ATOM 1761 O O . GLU A 1 238 ? -13.239 7.393 14.694 1.00 94.75 238 GLU A O 1
ATOM 1766 N N . VAL A 1 239 ? -12.448 8.653 13.015 1.00 98.31 239 VAL A N 1
ATOM 1767 C CA . VAL A 1 239 ? -12.306 7.597 11.992 1.00 98.31 239 VAL A CA 1
ATOM 1768 C C . VAL A 1 239 ? -11.025 7.868 11.215 1.00 98.31 239 VAL A C 1
ATOM 1770 O O . VAL A 1 239 ? -10.722 9.020 10.899 1.00 98.31 239 VAL A O 1
ATOM 1773 N N . VAL A 1 240 ? -10.310 6.813 10.826 1.00 98.81 240 VAL A N 1
ATOM 1774 C CA . VAL A 1 240 ? -9.193 6.933 9.887 1.00 98.81 240 VAL A CA 1
ATOM 1775 C C . VAL A 1 240 ? -9.358 5.971 8.715 1.00 98.81 240 VAL A C 1
ATOM 1777 O O . VAL A 1 240 ? -9.518 4.767 8.906 1.00 98.81 240 VAL A O 1
ATOM 1780 N N . PHE A 1 241 ? -9.267 6.500 7.496 1.00 98.88 241 PHE A N 1
ATOM 1781 C CA . PHE A 1 241 ? -9.047 5.713 6.286 1.00 98.88 241 PHE A CA 1
ATOM 1782 C C . PHE A 1 241 ? -7.549 5.439 6.168 1.00 98.88 241 PHE A C 1
ATOM 1784 O O . PHE A 1 241 ? -6.771 6.370 5.954 1.00 98.88 241 PHE A O 1
ATOM 1791 N N . ALA A 1 242 ? -7.139 4.183 6.330 1.00 98.88 242 ALA A N 1
ATOM 1792 C CA . ALA A 1 242 ? -5.731 3.806 6.377 1.00 98.88 242 ALA A CA 1
ATOM 1793 C C . ALA A 1 242 ? -5.401 2.665 5.419 1.00 98.88 242 ALA A C 1
ATOM 1795 O O . ALA A 1 242 ? -6.166 1.712 5.298 1.00 98.88 242 ALA A O 1
ATOM 1796 N N . GLY A 1 243 ? -4.252 2.718 4.752 1.00 98.62 243 GLY A N 1
ATOM 1797 C CA . GLY A 1 243 ? -3.869 1.650 3.831 1.00 98.62 243 GLY A CA 1
ATOM 1798 C C . GLY A 1 243 ? -2.689 2.012 2.950 1.00 98.62 243 GLY A C 1
ATOM 1799 O O . GLY A 1 243 ? -1.768 2.685 3.400 1.00 98.62 243 GLY A O 1
ATOM 1800 N N . GLY A 1 244 ? -2.698 1.577 1.694 1.00 98.56 244 GLY A N 1
ATOM 1801 C CA . GLY A 1 244 ? -1.665 1.949 0.731 1.00 98.56 244 GLY A CA 1
ATOM 1802 C C . GLY A 1 244 ? -2.090 1.779 -0.718 1.00 98.56 244 GLY A C 1
ATOM 1803 O O . GLY A 1 244 ? -3.074 1.101 -1.008 1.00 98.56 244 GLY A O 1
ATOM 1804 N N . ALA A 1 245 ? -1.354 2.422 -1.618 1.00 98.50 245 ALA A N 1
ATOM 1805 C CA . ALA A 1 245 ? -1.570 2.338 -3.056 1.00 98.50 245 ALA A CA 1
ATOM 1806 C C . ALA A 1 245 ? -0.239 2.416 -3.801 1.00 98.50 245 ALA A C 1
ATOM 1808 O O . ALA A 1 245 ? 0.642 3.181 -3.413 1.00 98.50 245 ALA A O 1
ATOM 1809 N N . GLU A 1 246 ? -0.107 1.639 -4.871 1.00 98.06 246 GLU A N 1
ATOM 1810 C CA . GLU A 1 246 ? 1.084 1.634 -5.712 1.00 98.06 246 GLU A CA 1
ATOM 1811 C C . GLU A 1 246 ? 0.724 1.240 -7.150 1.00 98.06 246 GLU A C 1
ATOM 1813 O O . GLU A 1 246 ? -0.128 0.379 -7.378 1.00 98.06 246 GLU A O 1
ATOM 1818 N N . ALA A 1 247 ? 1.361 1.877 -8.129 1.00 97.44 247 ALA A N 1
ATOM 1819 C CA . ALA A 1 247 ? 1.177 1.569 -9.550 1.00 97.44 247 ALA A CA 1
ATOM 1820 C C . ALA A 1 247 ? 2.514 1.683 -10.291 1.00 97.44 247 ALA A C 1
ATOM 1822 O O . ALA A 1 247 ? 2.712 2.603 -11.085 1.00 97.44 247 ALA A O 1
ATOM 1823 N N . PRO A 1 248 ? 3.471 0.778 -10.018 1.00 96.12 248 PRO A N 1
ATOM 1824 C CA . PRO A 1 248 ? 4.855 0.971 -10.418 1.00 96.12 248 PRO A CA 1
ATOM 1825 C C . PRO A 1 248 ? 5.135 0.467 -11.842 1.00 96.12 248 PRO A C 1
ATOM 1827 O O . PRO A 1 248 ? 6.269 0.562 -12.303 1.00 96.12 248 PRO A O 1
ATOM 1830 N N . ILE A 1 249 ? 4.141 -0.096 -12.537 1.00 97.00 249 ILE A N 1
ATOM 1831 C CA . ILE A 1 249 ? 4.320 -0.812 -13.805 1.00 97.00 249 ILE A CA 1
ATOM 1832 C C . ILE A 1 249 ? 4.516 0.181 -14.959 1.00 97.00 249 ILE A C 1
ATOM 1834 O O . ILE A 1 249 ? 3.567 0.681 -15.559 1.00 97.00 249 ILE A O 1
ATOM 1838 N N . CYS A 1 250 ? 5.780 0.456 -15.272 1.00 97.19 250 CYS A N 1
ATOM 1839 C CA . CYS A 1 250 ? 6.235 1.163 -16.467 1.00 97.19 250 CYS A CA 1
ATOM 1840 C C . CYS A 1 250 ? 7.657 0.710 -16.849 1.00 97.19 250 CYS A C 1
ATOM 1842 O O . CYS A 1 250 ? 8.308 -0.038 -16.111 1.00 97.19 250 CYS A O 1
ATOM 1844 N N . GLU A 1 251 ? 8.147 1.149 -18.010 1.00 96.88 251 GLU A N 1
ATOM 1845 C CA . GLU A 1 251 ? 9.452 0.744 -18.545 1.00 96.88 251 GLU A CA 1
ATOM 1846 C C . GLU A 1 251 ? 10.609 1.204 -17.640 1.00 96.88 251 GLU A C 1
ATOM 1848 O O . GLU A 1 251 ? 11.550 0.447 -17.408 1.00 96.88 251 GLU A O 1
ATOM 1853 N N . LEU A 1 252 ? 10.515 2.404 -17.058 1.00 96.19 252 LEU A N 1
ATOM 1854 C CA . LEU A 1 252 ? 11.501 2.969 -16.135 1.00 96.19 252 LEU A CA 1
ATOM 1855 C C . LEU A 1 252 ? 11.685 2.095 -14.888 1.00 96.19 252 LEU A C 1
ATOM 1857 O O . LEU A 1 252 ? 12.815 1.776 -14.512 1.00 96.19 252 LEU A O 1
ATOM 1861 N N . THR A 1 253 ? 10.584 1.691 -14.258 1.00 96.75 253 THR A N 1
ATOM 1862 C CA . THR A 1 253 ? 10.627 0.863 -13.050 1.00 96.75 253 THR A CA 1
ATOM 1863 C C . THR A 1 253 ? 11.095 -0.554 -13.364 1.00 96.75 253 THR A C 1
ATOM 1865 O O . THR A 1 253 ? 11.928 -1.097 -12.635 1.00 96.75 253 THR A O 1
ATOM 1868 N N . LEU A 1 254 ? 10.629 -1.134 -14.479 1.00 97.81 254 LEU A N 1
ATOM 1869 C CA . LEU A 1 254 ? 11.090 -2.440 -14.952 1.00 97.81 254 LEU A CA 1
ATOM 1870 C C . LEU A 1 254 ? 12.606 -2.432 -15.192 1.00 97.81 254 LEU A C 1
ATOM 1872 O O . LEU A 1 254 ? 13.314 -3.314 -14.704 1.00 97.81 254 LEU A O 1
ATOM 1876 N N . ALA A 1 255 ? 13.114 -1.408 -15.881 1.00 97.38 255 ALA A N 1
ATOM 1877 C CA . ALA A 1 255 ? 14.539 -1.234 -16.135 1.00 97.38 255 ALA A CA 1
ATOM 1878 C C . ALA A 1 255 ? 15.341 -1.116 -14.832 1.00 97.38 255 ALA A C 1
ATOM 1880 O O . ALA A 1 255 ? 16.359 -1.792 -14.676 1.00 97.38 255 ALA A O 1
ATOM 1881 N N . GLY A 1 256 ? 14.870 -0.297 -13.886 1.00 97.00 256 GLY A N 1
ATOM 1882 C CA . GLY A 1 256 ? 15.520 -0.093 -12.592 1.00 97.00 256 GLY A CA 1
ATOM 1883 C C . GLY A 1 256 ? 15.617 -1.377 -11.767 1.00 97.00 256 GLY A C 1
ATOM 1884 O O . GLY A 1 256 ? 16.712 -1.759 -11.345 1.00 97.00 256 GLY A O 1
ATOM 1885 N N . PHE A 1 257 ? 14.500 -2.090 -11.589 1.00 97.25 257 PHE A N 1
ATOM 1886 C CA . PHE A 1 257 ? 14.495 -3.330 -10.811 1.00 97.25 257 PHE A CA 1
ATOM 1887 C C . PHE A 1 257 ? 15.237 -4.485 -11.509 1.00 97.25 257 PHE A C 1
ATOM 1889 O O . PHE A 1 257 ? 15.881 -5.295 -10.836 1.00 97.25 257 PHE A O 1
ATOM 1896 N N . CYS A 1 258 ? 15.230 -4.539 -12.848 1.00 97.62 258 CYS A N 1
ATOM 1897 C CA . CYS A 1 258 ? 16.073 -5.472 -13.603 1.00 97.62 258 CYS A CA 1
ATOM 1898 C C . CYS A 1 258 ? 17.566 -5.168 -13.419 1.00 97.62 258 CYS A C 1
ATOM 1900 O O . CYS A 1 258 ? 18.358 -6.089 -13.219 1.00 97.62 258 CYS A O 1
ATOM 1902 N N . ALA A 1 259 ? 17.964 -3.891 -13.447 1.00 97.44 259 ALA A N 1
ATOM 1903 C CA . ALA A 1 259 ? 19.360 -3.488 -13.282 1.00 97.44 259 ALA A CA 1
ATOM 1904 C C . ALA A 1 259 ? 19.921 -3.885 -11.906 1.00 97.44 259 ALA A C 1
ATOM 1906 O O . ALA A 1 259 ? 21.067 -4.324 -11.814 1.00 97.44 259 ALA A O 1
ATOM 1907 N N . MET A 1 260 ? 19.103 -3.805 -10.851 1.00 96.38 260 MET A N 1
ATOM 1908 C CA . MET A 1 260 ? 19.472 -4.286 -9.511 1.00 96.38 260 MET A CA 1
ATOM 1909 C C . MET A 1 260 ? 19.253 -5.794 -9.300 1.00 96.38 260 MET A C 1
ATOM 1911 O O . MET A 1 260 ? 19.531 -6.287 -8.211 1.00 96.38 260 MET A O 1
ATOM 1915 N N . ARG A 1 261 ? 18.780 -6.524 -10.322 1.00 96.75 261 ARG A N 1
ATOM 1916 C CA . ARG A 1 261 ? 18.508 -7.974 -10.286 1.00 96.75 261 ARG A CA 1
ATOM 1917 C C . ARG A 1 261 ? 17.536 -8.391 -9.176 1.00 96.75 261 ARG A C 1
ATOM 1919 O O . ARG A 1 261 ? 17.739 -9.415 -8.533 1.00 96.75 261 ARG A O 1
ATOM 1926 N N . ALA A 1 262 ? 16.501 -7.587 -8.935 1.00 97.19 262 ALA A N 1
ATOM 1927 C CA . ALA A 1 262 ? 15.520 -7.869 -7.886 1.00 97.19 262 ALA A CA 1
ATOM 1928 C C . ALA A 1 262 ? 14.274 -8.623 -8.385 1.00 97.19 262 ALA A C 1
ATOM 1930 O O . ALA A 1 262 ? 13.575 -9.233 -7.576 1.00 97.19 262 ALA A O 1
ATOM 1931 N N . LEU A 1 263 ? 13.995 -8.587 -9.693 1.00 98.25 263 LEU A N 1
ATOM 1932 C CA . LEU A 1 263 ? 12.830 -9.249 -10.287 1.00 98.25 263 LEU A CA 1
ATOM 1933 C C . LEU A 1 263 ? 13.121 -10.693 -10.684 1.00 98.25 263 LEU A C 1
ATOM 1935 O O . LEU A 1 263 ? 14.204 -10.993 -11.189 1.00 98.25 263 LEU A O 1
ATOM 1939 N N . SER A 1 264 ? 12.105 -11.546 -10.552 1.00 98.31 264 SER A N 1
ATOM 1940 C CA . SER A 1 264 ? 12.100 -12.878 -11.160 1.00 98.31 264 SER A CA 1
ATOM 1941 C C . SER A 1 264 ? 12.280 -12.777 -12.679 1.00 98.31 264 SER A C 1
ATOM 1943 O O . SER A 1 264 ? 11.670 -11.925 -13.334 1.00 98.31 264 SER A O 1
ATOM 1945 N N . SER A 1 265 ? 13.131 -13.632 -13.245 1.00 97.69 265 SER A N 1
ATOM 1946 C CA . SER A 1 265 ? 13.467 -13.632 -14.680 1.00 97.69 265 SER A CA 1
ATOM 1947 C C . SER A 1 265 ? 13.578 -15.032 -15.292 1.00 97.69 265 SER A C 1
ATOM 1949 O O . SER A 1 265 ? 13.509 -15.178 -16.510 1.00 97.69 265 SER A O 1
ATOM 1951 N N . GLY A 1 266 ? 13.692 -16.077 -14.471 1.00 97.38 266 GLY A N 1
ATOM 1952 C CA . GLY A 1 266 ? 13.764 -17.477 -14.889 1.00 97.38 266 GLY A CA 1
ATOM 1953 C C . GLY A 1 266 ? 12.415 -18.125 -15.207 1.00 97.38 266 GLY A C 1
ATOM 1954 O O . GLY A 1 266 ? 12.393 -19.258 -15.678 1.00 97.38 266 GLY A O 1
ATOM 1955 N N . TYR A 1 267 ? 11.298 -17.429 -14.972 1.00 97.56 267 TYR A N 1
ATOM 1956 C CA . TYR A 1 267 ? 9.937 -17.969 -15.117 1.00 97.56 267 TYR A CA 1
ATOM 1957 C C . TYR A 1 267 ? 9.072 -17.180 -16.104 1.00 97.56 267 TYR A C 1
ATOM 1959 O O . TYR A 1 267 ? 7.849 -17.201 -16.013 1.00 97.56 267 TYR A O 1
ATOM 1967 N N . ASN A 1 268 ? 9.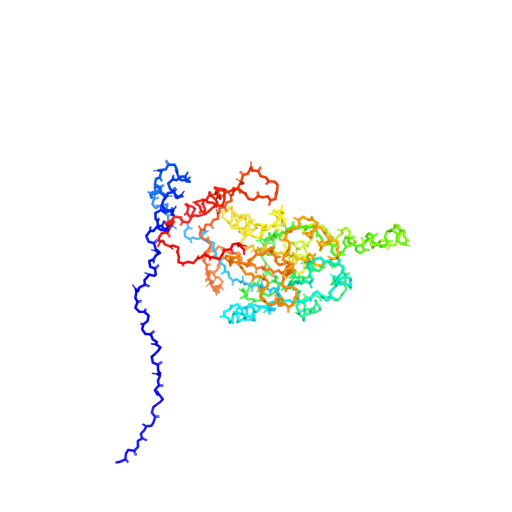690 -16.497 -17.072 1.00 98.12 268 ASN A N 1
ATOM 1968 C CA . ASN A 1 268 ? 8.942 -15.768 -18.100 1.00 98.12 268 ASN A CA 1
ATOM 1969 C C . ASN A 1 268 ? 8.003 -16.687 -18.904 1.00 98.12 268 ASN A C 1
ATOM 1971 O O . ASN A 1 268 ? 6.928 -16.247 -19.281 1.00 98.12 268 ASN A O 1
ATOM 1975 N N . ASP A 1 269 ? 8.377 -17.952 -19.125 1.00 97.81 269 ASP A N 1
ATOM 1976 C CA . ASP A 1 269 ? 7.549 -18.932 -19.848 1.00 97.81 269 ASP A CA 1
ATOM 1977 C C . ASP A 1 269 ? 6.446 -19.570 -18.974 1.00 97.81 269 ASP A C 1
ATOM 1979 O O . ASP A 1 269 ? 5.581 -20.277 -19.488 1.00 97.81 269 ASP A O 1
ATOM 1983 N N . ASP A 1 270 ? 6.463 -19.331 -17.656 1.00 97.56 270 ASP A N 1
ATOM 1984 C CA . ASP A 1 270 ? 5.462 -19.827 -16.699 1.00 97.56 270 ASP A CA 1
ATOM 1985 C C . ASP A 1 270 ? 5.148 -18.749 -15.630 1.00 97.56 270 ASP A C 1
ATOM 1987 O O . ASP A 1 270 ? 5.467 -18.919 -14.443 1.00 97.56 270 ASP A O 1
ATOM 1991 N N . PRO A 1 271 ? 4.550 -17.601 -16.035 1.00 97.81 271 PRO A N 1
ATOM 1992 C CA . PRO A 1 271 ? 4.410 -16.419 -15.178 1.00 97.81 271 PRO A CA 1
ATOM 1993 C C . PRO A 1 271 ? 3.664 -16.703 -13.875 1.00 97.81 271 PRO A C 1
ATOM 1995 O O . PRO A 1 271 ? 4.026 -16.204 -12.809 1.00 97.81 271 PRO A O 1
ATOM 1998 N N . GLN A 1 272 ? 2.640 -17.557 -13.944 1.00 97.94 272 GLN A N 1
ATOM 1999 C CA . GLN A 1 272 ? 1.762 -17.857 -12.815 1.00 97.94 272 GLN A CA 1
ATOM 2000 C C . GLN A 1 272 ? 2.498 -18.523 -11.651 1.00 97.94 272 GLN A C 1
ATOM 2002 O O . GLN A 1 272 ? 2.025 -18.439 -10.518 1.00 97.94 272 GLN A O 1
ATOM 2007 N N . ARG A 1 273 ? 3.657 -19.143 -11.911 1.00 97.50 273 ARG A N 1
ATOM 2008 C CA . ARG A 1 273 ? 4.493 -19.798 -10.900 1.00 97.50 273 ARG A CA 1
ATOM 2009 C C . ARG A 1 273 ? 5.729 -18.987 -10.522 1.00 97.50 273 ARG A C 1
ATOM 2011 O O . ARG A 1 273 ? 6.546 -19.496 -9.760 1.00 97.50 273 ARG A O 1
ATOM 2018 N N . ALA A 1 274 ? 5.931 -17.792 -11.068 1.00 97.88 274 ALA A N 1
ATOM 2019 C CA . ALA A 1 274 ? 7.155 -17.025 -10.846 1.00 97.88 274 ALA A CA 1
ATOM 2020 C C . ALA A 1 274 ? 7.289 -16.521 -9.402 1.00 97.88 274 ALA A C 1
ATOM 2022 O O . ALA A 1 274 ? 8.340 -16.677 -8.786 1.00 97.88 274 ALA A O 1
ATOM 2023 N N . SER A 1 275 ? 6.210 -15.972 -8.832 1.00 97.69 275 SER A N 1
ATOM 2024 C CA . SER A 1 275 ? 6.174 -15.619 -7.410 1.00 97.69 275 SER A CA 1
ATOM 2025 C C . SER A 1 275 ? 5.992 -16.890 -6.583 1.00 97.69 275 SER A C 1
ATOM 2027 O O . SER A 1 275 ? 4.913 -17.479 -6.545 1.00 97.69 275 SER A O 1
ATOM 2029 N N . ARG A 1 276 ? 7.085 -17.337 -5.962 1.00 97.12 276 ARG A N 1
ATOM 2030 C CA . ARG A 1 276 ? 7.151 -18.572 -5.169 1.00 97.12 276 ARG A CA 1
ATOM 2031 C C . ARG A 1 276 ? 7.885 -18.351 -3.842 1.00 97.12 276 ARG A C 1
ATOM 2033 O O . ARG A 1 276 ? 9.016 -18.815 -3.673 1.00 97.12 276 ARG A O 1
ATOM 2040 N N . PRO A 1 277 ? 7.284 -17.603 -2.904 1.00 97.31 277 PRO A N 1
ATOM 2041 C CA . PRO A 1 277 ? 7.891 -17.346 -1.604 1.00 97.31 277 PRO A CA 1
ATOM 2042 C C . PRO A 1 277 ? 8.347 -18.644 -0.929 1.00 97.31 277 PRO A C 1
ATOM 2044 O O . PRO A 1 277 ? 7.660 -19.662 -0.993 1.00 97.31 277 PRO A O 1
ATOM 2047 N N . PHE A 1 278 ? 9.525 -18.605 -0.303 1.00 97.31 278 PHE A N 1
ATOM 2048 C CA . PHE A 1 278 ? 10.170 -19.732 0.394 1.00 97.31 278 PHE A CA 1
ATOM 2049 C C . PHE A 1 278 ? 10.615 -20.926 -0.469 1.00 97.31 278 PHE A C 1
ATOM 2051 O O . PHE A 1 278 ? 11.348 -21.779 0.031 1.00 97.31 278 PHE A O 1
ATOM 2058 N N . ASP A 1 279 ? 10.272 -20.974 -1.757 1.00 97.94 279 ASP A N 1
ATOM 2059 C CA . ASP A 1 279 ? 10.733 -22.035 -2.653 1.00 97.94 279 ASP A CA 1
ATOM 2060 C C . ASP A 1 279 ? 12.253 -21.946 -2.892 1.00 97.94 279 ASP A C 1
ATOM 2062 O O . ASP A 1 279 ? 12.847 -20.857 -2.946 1.00 97.94 279 ASP A O 1
ATOM 2066 N N . ALA A 1 280 ? 12.903 -23.104 -3.038 1.00 97.31 280 ALA A N 1
ATOM 2067 C CA . ALA A 1 280 ? 14.343 -23.190 -3.291 1.00 97.31 280 ALA A CA 1
ATOM 2068 C C . ALA A 1 280 ? 14.736 -22.608 -4.659 1.00 97.31 280 ALA A C 1
ATOM 2070 O O . ALA A 1 280 ? 15.855 -22.127 -4.822 1.00 97.31 280 ALA A O 1
ATOM 2071 N N . GLY A 1 281 ? 13.816 -22.637 -5.626 1.00 96.50 281 GLY A N 1
ATOM 2072 C CA . GLY A 1 281 ? 13.984 -22.102 -6.971 1.00 96.50 281 GLY A CA 1
ATOM 2073 C C . GLY A 1 281 ? 13.480 -20.670 -7.151 1.00 96.50 281 GLY A C 1
ATOM 2074 O O . GLY A 1 281 ? 13.348 -20.245 -8.299 1.00 96.50 281 GLY A O 1
ATOM 2075 N N . ARG A 1 282 ? 13.159 -19.934 -6.076 1.00 97.75 282 ARG A N 1
ATOM 2076 C CA . ARG A 1 282 ? 12.825 -18.501 -6.167 1.00 97.75 282 ARG A CA 1
ATOM 2077 C C . ARG A 1 282 ? 14.033 -17.700 -6.670 1.00 97.75 282 ARG A C 1
ATOM 2079 O O . ARG A 1 282 ? 15.157 -17.943 -6.237 1.00 97.75 282 ARG A O 1
ATOM 2086 N N . ASP A 1 283 ? 13.803 -16.725 -7.540 1.00 97.62 283 ASP A N 1
ATOM 2087 C CA . ASP A 1 283 ? 14.871 -15.974 -8.220 1.00 97.62 283 ASP A CA 1
ATOM 2088 C C . ASP A 1 283 ? 14.671 -14.446 -8.208 1.00 97.62 283 ASP A C 1
ATOM 2090 O O . ASP A 1 283 ? 15.426 -13.718 -8.846 1.00 97.62 283 ASP A O 1
ATOM 2094 N N . GLY A 1 284 ? 13.673 -13.954 -7.470 1.00 97.56 284 GLY A N 1
ATOM 2095 C CA . GLY A 1 284 ? 13.350 -12.535 -7.325 1.00 97.56 284 GLY A CA 1
ATOM 2096 C C . GLY A 1 284 ? 11.868 -12.333 -7.017 1.00 97.56 284 GLY A C 1
ATOM 2097 O O . GLY A 1 284 ? 11.087 -13.286 -7.051 1.00 97.56 284 GLY A O 1
ATOM 2098 N N . PHE A 1 285 ? 11.464 -11.101 -6.708 1.00 98.12 285 PHE A N 1
ATOM 2099 C CA . PHE A 1 285 ? 10.045 -10.784 -6.534 1.00 98.12 285 PHE A CA 1
ATOM 2100 C C . PHE A 1 285 ? 9.367 -10.547 -7.891 1.00 98.12 285 PHE A C 1
ATOM 2102 O O . PHE A 1 285 ? 10.028 -10.334 -8.908 1.00 98.12 285 PHE A O 1
ATOM 2109 N N . VAL A 1 286 ? 8.035 -10.562 -7.915 1.00 98.31 286 VAL A N 1
ATOM 2110 C CA . VAL A 1 286 ? 7.253 -10.160 -9.090 1.00 98.31 286 VAL A CA 1
ATOM 2111 C C . VAL A 1 286 ? 6.522 -8.867 -8.759 1.00 98.31 286 VAL A C 1
ATOM 2113 O O . VAL A 1 286 ? 5.763 -8.817 -7.792 1.00 98.31 286 VAL A O 1
ATOM 2116 N N . ALA A 1 287 ? 6.770 -7.808 -9.530 1.00 97.19 287 ALA A N 1
ATOM 2117 C CA . ALA A 1 287 ? 6.153 -6.510 -9.283 1.00 97.19 287 ALA A CA 1
ATOM 2118 C C . ALA A 1 287 ? 4.650 -6.554 -9.590 1.00 97.19 287 ALA A C 1
ATOM 2120 O O . ALA A 1 287 ? 4.243 -7.033 -10.649 1.00 97.19 287 ALA A O 1
ATOM 2121 N N . GLY A 1 288 ? 3.841 -6.014 -8.682 1.00 97.44 288 GLY A N 1
ATOM 2122 C CA . GLY A 1 288 ? 2.407 -5.824 -8.870 1.00 97.44 288 GLY A CA 1
ATOM 2123 C C . GLY A 1 288 ? 1.990 -4.379 -8.623 1.00 97.44 288 GLY A C 1
ATOM 2124 O O . GLY A 1 288 ? 2.768 -3.566 -8.125 1.00 97.44 288 GLY A O 1
ATOM 2125 N N . GLU A 1 289 ? 0.747 -4.072 -8.963 1.00 98.31 289 GLU A N 1
ATOM 2126 C CA . GLU A 1 289 ? 0.097 -2.796 -8.668 1.00 98.31 289 GLU A CA 1
ATOM 2127 C C . GLU A 1 289 ? -1.237 -3.008 -7.942 1.00 98.31 289 GLU A C 1
ATOM 2129 O O . GLU A 1 289 ? -1.818 -4.093 -7.988 1.00 98.31 289 GLU A O 1
ATOM 2134 N N . GLY A 1 290 ? -1.739 -1.974 -7.271 1.00 98.50 290 GLY A N 1
ATOM 2135 C CA . GLY A 1 290 ? -3.027 -2.024 -6.591 1.00 98.50 290 GLY A CA 1
ATOM 2136 C C . GLY A 1 290 ? -3.159 -1.020 -5.454 1.00 98.50 290 GLY A C 1
ATOM 2137 O O . GLY A 1 290 ? -2.322 -0.139 -5.260 1.00 98.50 290 GLY A O 1
ATOM 2138 N N . ALA A 1 291 ? -4.234 -1.159 -4.687 1.00 98.81 291 ALA A N 1
ATOM 2139 C CA . ALA A 1 291 ? -4.452 -0.417 -3.455 1.00 98.81 291 ALA A CA 1
ATOM 2140 C C . ALA A 1 291 ? -5.312 -1.217 -2.478 1.00 98.81 291 ALA A C 1
ATOM 2142 O O . ALA A 1 291 ? -6.166 -2.003 -2.883 1.00 98.81 291 ALA A O 1
ATOM 2143 N N . ALA A 1 292 ? -5.135 -0.961 -1.189 1.00 98.75 292 ALA A N 1
ATOM 2144 C CA . ALA A 1 292 ? -6.032 -1.432 -0.147 1.00 98.75 292 ALA A CA 1
ATOM 2145 C C . ALA A 1 292 ? -6.270 -0.310 0.861 1.00 98.75 292 ALA A C 1
ATOM 2147 O O . ALA A 1 292 ? -5.342 0.429 1.191 1.00 98.75 292 ALA A O 1
ATOM 2148 N N . VAL A 1 293 ? -7.507 -0.181 1.335 1.00 98.94 293 VAL A N 1
ATOM 2149 C CA . VAL A 1 293 ? -7.913 0.805 2.341 1.00 98.94 293 VAL A CA 1
ATOM 2150 C C . VAL A 1 293 ? -8.789 0.119 3.381 1.00 98.94 293 VAL A C 1
ATOM 2152 O O . VAL A 1 293 ? -9.706 -0.630 3.045 1.00 98.94 293 VAL A O 1
ATOM 2155 N N . LEU A 1 294 ? -8.495 0.390 4.645 1.00 98.94 294 LEU A N 1
ATOM 2156 C CA . LEU A 1 294 ? -9.249 -0.012 5.821 1.00 98.94 294 LEU A CA 1
ATOM 2157 C C . LEU A 1 294 ? -9.913 1.223 6.432 1.00 98.94 294 LEU A C 1
ATOM 2159 O O . LEU A 1 294 ? -9.321 2.303 6.449 1.00 98.94 294 LEU A O 1
ATOM 2163 N N . VAL A 1 295 ? -11.113 1.048 6.976 1.00 98.88 295 VAL A N 1
ATOM 2164 C CA . VAL A 1 295 ? -11.750 2.032 7.859 1.00 98.88 295 VAL A CA 1
ATOM 2165 C C . VAL A 1 295 ? -11.492 1.603 9.298 1.00 98.88 295 VAL A C 1
ATOM 2167 O O . VAL A 1 295 ? -11.920 0.522 9.711 1.00 98.88 295 VAL A O 1
ATOM 2170 N N . LEU A 1 296 ? -10.751 2.432 10.032 1.00 98.81 296 LEU A N 1
ATOM 2171 C CA . LEU A 1 296 ? -10.397 2.221 11.432 1.00 98.81 296 LEU A CA 1
ATOM 2172 C C . LEU A 1 296 ? -11.214 3.149 12.328 1.00 98.81 296 LEU A C 1
ATOM 2174 O O . LEU A 1 296 ? -11.307 4.349 12.068 1.00 98.81 296 LEU A O 1
ATOM 2178 N N . GLU A 1 297 ? -11.760 2.598 13.407 1.00 97.81 297 GLU A N 1
ATOM 2179 C CA . GLU A 1 297 ? -12.575 3.315 14.390 1.00 97.81 297 GLU A CA 1
ATOM 2180 C C . GLU A 1 297 ? -12.228 2.881 15.809 1.00 97.81 297 GLU A C 1
ATOM 2182 O O . GLU A 1 297 ? -11.689 1.795 16.034 1.00 97.81 297 GLU A O 1
ATOM 2187 N N . THR A 1 298 ? -12.599 3.703 16.787 1.00 96.12 298 THR A N 1
ATOM 2188 C CA . THR A 1 298 ? -12.665 3.231 18.169 1.00 96.12 298 THR A CA 1
ATOM 2189 C C . THR A 1 298 ? -13.823 2.241 18.328 1.00 96.12 298 THR A C 1
ATOM 2191 O O . THR A 1 298 ? -14.886 2.379 17.716 1.00 96.12 298 THR A O 1
ATOM 2194 N N . LEU A 1 299 ? -13.649 1.234 19.183 1.00 96.38 299 LEU A N 1
ATOM 2195 C CA . LEU A 1 299 ? -14.668 0.227 19.468 1.00 96.38 299 LEU A CA 1
ATOM 2196 C C . LEU A 1 299 ? -15.956 0.866 20.002 1.00 96.38 299 LEU A C 1
ATOM 2198 O O . LEU A 1 299 ? -17.045 0.388 19.687 1.00 96.38 299 LEU A O 1
ATOM 2202 N N . ALA A 1 300 ? -15.839 1.937 20.795 1.00 93.69 300 ALA A N 1
ATOM 2203 C CA . ALA A 1 300 ? -16.989 2.687 21.291 1.00 93.69 300 ALA A CA 1
ATOM 2204 C C . ALA A 1 300 ? -17.829 3.261 20.143 1.00 93.69 300 ALA A C 1
ATOM 2206 O O . ALA A 1 300 ? -19.024 2.974 20.077 1.00 93.69 300 ALA A O 1
ATOM 2207 N N . ARG A 1 301 ? -17.197 3.979 19.204 1.00 94.12 301 ARG A N 1
ATOM 2208 C CA . ARG A 1 301 ? -17.876 4.556 18.036 1.00 94.12 301 ARG A CA 1
ATOM 2209 C C . ARG A 1 301 ? -18.500 3.477 17.158 1.00 94.12 301 ARG A C 1
ATOM 2211 O O . ARG A 1 301 ? -19.676 3.561 16.803 1.00 94.12 301 ARG A O 1
ATOM 2218 N N . ALA A 1 302 ? -17.722 2.443 16.839 1.00 97.00 302 ALA A N 1
ATOM 2219 C CA . ALA A 1 302 ? -18.186 1.338 16.011 1.00 97.00 302 ALA A CA 1
ATOM 2220 C C . ALA A 1 302 ? -19.441 0.686 16.617 1.00 97.00 302 ALA A C 1
ATOM 2222 O O . ALA A 1 302 ? -20.397 0.395 15.901 1.00 97.00 302 ALA A O 1
ATOM 2223 N N . ARG A 1 303 ? -19.483 0.514 17.946 1.00 96.06 303 ARG A N 1
ATOM 2224 C CA . ARG A 1 303 ? -20.661 0.000 18.661 1.00 96.06 303 ARG A CA 1
ATOM 2225 C C . ARG A 1 303 ? -21.832 0.977 18.663 1.00 96.06 303 ARG A C 1
ATOM 2227 O O . ARG A 1 303 ? -22.954 0.538 18.430 1.00 96.06 303 ARG A O 1
ATOM 2234 N N . GLU A 1 304 ? -21.585 2.262 18.903 1.00 95.44 304 GLU A N 1
ATOM 2235 C CA . GLU A 1 304 ? -22.618 3.306 18.937 1.00 95.44 304 GLU A CA 1
ATOM 2236 C C . GLU A 1 304 ? -23.428 3.348 17.637 1.00 95.44 304 GLU A C 1
ATOM 2238 O O . GLU A 1 304 ? -24.657 3.378 17.670 1.00 95.44 304 GLU A O 1
ATOM 2243 N N . ARG A 1 305 ? -22.751 3.254 16.487 1.00 96.44 305 ARG A N 1
ATOM 2244 C CA . ARG A 1 305 ? -23.406 3.238 15.169 1.00 96.44 305 ARG A CA 1
ATOM 2245 C C . ARG A 1 305 ? -23.802 1.842 14.667 1.00 96.44 305 ARG A C 1
ATOM 2247 O O . ARG A 1 305 ? -24.243 1.716 13.527 1.00 96.44 305 ARG A O 1
ATOM 2254 N N . GLY A 1 306 ? -23.618 0.789 15.470 1.00 97.25 306 GLY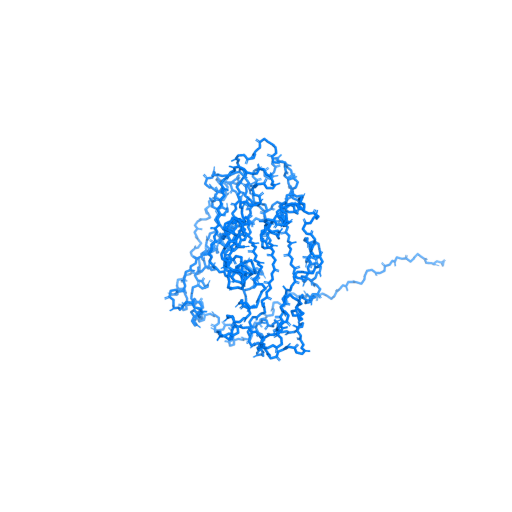 A N 1
ATOM 2255 C CA . GLY A 1 306 ? -23.946 -0.593 15.093 1.00 97.25 306 GLY A CA 1
ATOM 2256 C C . GLY A 1 306 ? -23.128 -1.141 13.915 1.00 97.25 306 GLY A C 1
ATOM 2257 O O . GLY A 1 306 ? -23.652 -1.896 13.094 1.00 97.25 306 GLY A O 1
ATOM 2258 N N . ALA A 1 307 ? -21.861 -0.742 13.798 1.00 98.00 307 ALA A N 1
ATOM 2259 C CA . ALA A 1 307 ? -20.968 -1.161 12.726 1.00 98.00 307 ALA A CA 1
ATOM 2260 C C . ALA A 1 307 ? -20.657 -2.663 12.781 1.00 98.00 307 ALA A C 1
ATOM 2262 O O . ALA A 1 307 ? -20.513 -3.258 13.852 1.00 98.00 307 ALA A O 1
ATOM 2263 N N . ARG A 1 308 ? -20.454 -3.269 11.607 1.00 98.12 308 ARG A N 1
ATOM 2264 C CA . ARG A 1 308 ? -19.776 -4.565 11.520 1.00 98.12 308 ARG A CA 1
ATOM 2265 C C . ARG A 1 308 ? -18.318 -4.373 11.937 1.00 98.12 308 ARG A C 1
ATOM 2267 O O . ARG A 1 308 ? -17.675 -3.433 11.489 1.00 98.12 308 ARG A O 1
ATOM 2274 N N . ILE A 1 309 ? -17.800 -5.283 12.756 1.00 98.56 309 ILE A N 1
ATOM 2275 C CA . ILE A 1 309 ? -16.393 -5.305 13.163 1.00 98.56 309 ILE A CA 1
ATOM 2276 C C . ILE A 1 309 ? -15.750 -6.556 12.568 1.00 98.56 309 ILE A C 1
ATOM 2278 O O . ILE A 1 309 ? -16.231 -7.664 12.804 1.00 98.56 309 ILE A O 1
ATOM 2282 N N . TYR A 1 310 ? -14.691 -6.373 11.780 1.00 98.56 310 TYR A N 1
ATOM 2283 C CA . TYR A 1 310 ? -13.940 -7.468 11.163 1.00 98.56 310 TYR A CA 1
ATOM 2284 C C . TYR A 1 310 ? -12.919 -8.066 12.121 1.00 98.56 310 TYR A C 1
ATOM 2286 O O . TYR A 1 310 ? -12.864 -9.278 12.304 1.00 98.56 310 TYR A O 1
ATOM 2294 N N . ALA A 1 311 ? -12.112 -7.196 12.717 1.00 98.25 311 ALA A N 1
ATOM 2295 C CA . ALA A 1 311 ? -11.055 -7.552 13.643 1.00 98.25 311 ALA A CA 1
ATOM 2296 C C . ALA A 1 311 ? -10.689 -6.335 14.497 1.00 98.25 311 ALA A C 1
ATOM 2298 O O . ALA A 1 311 ? -11.066 -5.197 14.197 1.00 98.25 311 ALA A O 1
ATOM 2299 N N . GLU A 1 312 ? -9.928 -6.594 15.550 1.00 98.06 312 GLU A N 1
ATOM 2300 C CA . GLU A 1 312 ? -9.293 -5.571 16.365 1.00 98.06 312 GLU A CA 1
ATOM 2301 C C . GLU A 1 312 ? -7.811 -5.464 16.002 1.00 98.06 312 GLU A C 1
ATOM 2303 O O . GLU A 1 312 ? -7.119 -6.473 15.859 1.00 98.06 312 GLU A O 1
ATOM 2308 N N . LEU A 1 313 ? -7.313 -4.235 15.879 1.00 97.81 313 LEU A N 1
ATOM 2309 C CA . LEU A 1 313 ? -5.894 -3.958 15.715 1.00 97.81 313 LEU A CA 1
ATOM 2310 C C . LEU A 1 313 ? -5.259 -3.765 17.093 1.00 97.81 313 LEU A C 1
ATOM 2312 O O . LEU A 1 313 ? -5.303 -2.680 17.668 1.00 97.81 313 LEU A O 1
ATOM 2316 N N . ILE A 1 314 ? -4.658 -4.835 17.610 1.00 95.81 314 ILE A N 1
ATOM 2317 C CA . ILE A 1 314 ? -4.131 -4.872 18.982 1.00 95.81 314 ILE A CA 1
ATOM 2318 C C . ILE A 1 314 ? -2.646 -4.504 19.089 1.00 95.81 314 ILE A C 1
ATOM 2320 O O . ILE A 1 314 ? -2.173 -4.172 20.170 1.00 95.81 314 ILE A O 1
ATOM 2324 N N . GLY A 1 315 ? -1.882 -4.519 17.993 1.00 95.00 315 GLY A N 1
ATOM 2325 C CA . GLY A 1 315 ? -0.445 -4.252 18.050 1.00 95.00 315 GLY A CA 1
ATOM 2326 C C . GLY A 1 315 ? 0.158 -3.783 16.733 1.00 95.00 315 GLY A C 1
ATOM 2327 O O . GLY A 1 315 ? -0.212 -4.238 15.657 1.00 95.00 315 GLY A O 1
ATOM 2328 N N . TYR A 1 316 ? 1.140 -2.887 16.837 1.00 96.50 316 TYR A N 1
ATOM 2329 C CA . TYR A 1 316 ? 1.954 -2.395 15.723 1.00 96.50 316 TYR A CA 1
ATOM 2330 C C . TYR A 1 316 ? 3.406 -2.253 16.178 1.00 96.50 316 TYR A C 1
ATOM 2332 O O . TYR A 1 316 ? 3.678 -1.664 17.224 1.00 96.50 316 TYR A O 1
ATOM 2340 N N . GLY A 1 317 ? 4.352 -2.756 15.391 1.00 96.69 317 GLY A N 1
ATOM 2341 C CA . GLY A 1 317 ? 5.778 -2.618 15.648 1.00 96.69 317 GLY A CA 1
ATOM 2342 C C . GLY A 1 317 ? 6.532 -2.237 14.383 1.00 96.69 317 GLY A C 1
ATOM 2343 O O . GLY A 1 317 ? 6.276 -2.776 13.314 1.00 96.69 317 GLY A O 1
ATOM 2344 N N . ALA A 1 318 ? 7.485 -1.323 14.526 1.00 97.00 318 ALA A N 1
ATOM 2345 C CA . ALA A 1 318 ? 8.405 -0.931 13.467 1.00 97.00 318 ALA A CA 1
ATOM 2346 C C . ALA A 1 318 ? 9.829 -0.874 14.020 1.00 97.00 318 ALA A C 1
ATOM 2348 O O . ALA A 1 318 ? 10.036 -0.557 15.197 1.00 97.00 318 ALA A O 1
ATOM 2349 N N . SER A 1 319 ? 10.811 -1.158 13.174 1.00 97.44 319 SER A N 1
ATOM 2350 C CA . SER A 1 319 ? 12.239 -0.999 13.451 1.00 97.44 319 SER A CA 1
ATOM 2351 C C . SER A 1 319 ? 13.013 -0.866 12.148 1.00 97.44 319 SER A C 1
ATOM 2353 O O . SER A 1 319 ? 12.492 -1.158 11.079 1.00 97.44 319 SER A O 1
ATOM 2355 N N . ALA A 1 320 ? 14.262 -0.423 12.256 1.00 96.69 320 ALA A N 1
ATOM 2356 C CA . ALA A 1 320 ? 15.208 -0.413 11.154 1.00 96.69 320 ALA A CA 1
ATOM 2357 C C . ALA A 1 320 ? 16.260 -1.508 11.363 1.00 96.69 320 ALA A C 1
ATOM 2359 O O . ALA A 1 320 ? 16.633 -1.809 12.506 1.00 96.69 320 ALA A O 1
ATOM 2360 N N . ASP A 1 321 ? 16.750 -2.063 10.258 1.00 96.81 321 ASP A N 1
ATOM 2361 C CA . ASP A 1 321 ? 17.934 -2.924 10.251 1.00 96.81 321 ASP A CA 1
ATOM 2362 C C . ASP A 1 321 ? 19.199 -2.106 10.528 1.00 96.81 321 ASP A C 1
ATOM 2364 O O . ASP A 1 321 ? 20.070 -2.557 11.262 1.00 96.81 321 ASP A O 1
ATOM 2368 N N . ALA A 1 322 ? 19.267 -0.880 9.987 1.00 96.50 322 ALA A N 1
ATOM 2369 C CA . ALA A 1 322 ? 20.466 -0.034 9.993 1.00 96.50 322 ALA A CA 1
ATOM 2370 C C . ALA A 1 322 ? 21.707 -0.752 9.416 1.00 96.50 322 ALA A C 1
ATOM 2372 O O . ALA A 1 322 ? 22.825 -0.546 9.881 1.00 96.50 322 ALA A O 1
ATOM 2373 N N . TYR A 1 323 ? 21.489 -1.593 8.397 1.00 96.94 323 TYR A N 1
ATOM 2374 C CA . TYR A 1 323 ? 22.494 -2.491 7.827 1.00 96.94 323 TYR A CA 1
ATOM 2375 C C . TYR A 1 323 ? 22.881 -2.114 6.388 1.00 96.94 323 TYR A C 1
ATOM 2377 O O . TYR A 1 323 ? 24.008 -1.697 6.131 1.00 96.94 323 TYR A O 1
ATOM 2385 N N . HIS A 1 324 ? 21.941 -2.216 5.446 1.00 96.69 324 HIS A N 1
ATOM 2386 C CA . HIS A 1 324 ? 22.154 -1.898 4.036 1.00 96.69 324 HIS A CA 1
ATOM 2387 C C . HIS A 1 324 ? 20.903 -1.231 3.451 1.00 96.69 324 HIS A C 1
ATOM 2389 O O . HIS A 1 324 ? 19.801 -1.400 3.964 1.00 96.69 324 HIS A O 1
ATOM 2395 N N . VAL A 1 325 ? 21.067 -0.458 2.374 1.00 93.81 325 VAL A N 1
ATOM 2396 C CA . VAL A 1 325 ? 19.967 0.318 1.772 1.00 93.81 325 VAL A CA 1
ATOM 2397 C C . VAL A 1 325 ? 18.898 -0.560 1.106 1.00 93.81 325 VAL A C 1
ATOM 2399 O O . VAL A 1 325 ? 17.734 -0.179 1.065 1.00 93.81 325 VAL A O 1
ATOM 2402 N N . THR A 1 326 ? 19.276 -1.738 0.601 1.00 93.19 326 THR A N 1
ATOM 2403 C CA . THR A 1 326 ? 18.370 -2.668 -0.108 1.00 93.19 326 THR A CA 1
ATOM 2404 C C . THR A 1 326 ? 18.460 -4.119 0.355 1.00 93.19 326 THR A C 1
ATOM 2406 O O . THR A 1 326 ? 17.570 -4.903 0.046 1.00 93.19 326 THR A O 1
ATOM 2409 N N . ALA A 1 327 ? 19.533 -4.495 1.055 1.00 93.75 327 ALA A N 1
ATOM 2410 C CA . ALA A 1 327 ? 19.720 -5.869 1.504 1.00 93.75 327 ALA A CA 1
ATOM 2411 C C . ALA A 1 327 ? 19.241 -5.947 2.956 1.00 93.75 327 ALA A C 1
ATOM 2413 O O . ALA A 1 327 ? 19.605 -5.062 3.737 1.00 93.75 327 ALA A O 1
ATOM 2414 N N . PRO A 1 328 ? 18.434 -6.955 3.322 1.00 94.00 328 PRO A N 1
ATOM 2415 C CA . PRO A 1 328 ? 18.011 -7.113 4.703 1.00 94.00 328 PRO A CA 1
ATOM 2416 C C . PRO A 1 328 ? 19.211 -7.464 5.585 1.00 94.00 328 PRO A C 1
ATOM 2418 O O . PRO A 1 328 ? 20.222 -7.988 5.107 1.00 94.00 328 PRO A O 1
ATOM 2421 N N . ASP A 1 329 ? 19.079 -7.209 6.883 1.00 93.88 329 ASP A N 1
ATOM 2422 C CA . ASP A 1 329 ? 19.981 -7.783 7.878 1.00 93.88 329 ASP A CA 1
ATOM 2423 C C . ASP A 1 329 ? 20.051 -9.321 7.699 1.00 93.88 329 ASP A C 1
ATOM 2425 O O . ASP A 1 329 ? 19.005 -9.980 7.652 1.00 93.88 329 ASP A O 1
ATOM 2429 N N . PRO A 1 330 ? 21.255 -9.918 7.594 1.00 92.31 330 PRO A N 1
ATOM 2430 C CA . PRO A 1 330 ? 21.423 -11.325 7.224 1.00 92.31 330 PRO A CA 1
ATOM 2431 C C . PRO A 1 330 ? 20.879 -12.312 8.263 1.00 92.31 330 PRO A C 1
ATOM 2433 O O . PRO A 1 330 ? 20.632 -13.467 7.924 1.00 92.31 330 PRO A O 1
ATOM 2436 N N . VAL A 1 331 ? 20.695 -11.880 9.512 1.00 93.94 331 VAL A N 1
ATOM 2437 C CA . VAL A 1 331 ? 20.105 -12.684 10.592 1.00 93.94 331 VAL A CA 1
ATOM 2438 C C . VAL A 1 331 ? 18.684 -12.223 10.942 1.00 93.94 331 VAL A C 1
ATOM 2440 O O . VAL A 1 331 ? 18.080 -12.735 11.882 1.00 93.94 331 VAL A O 1
ATOM 2443 N N . GLY A 1 332 ? 18.124 -11.263 10.196 1.00 93.69 332 GLY A N 1
ATOM 2444 C CA . GLY A 1 332 ? 16.733 -10.827 10.324 1.00 93.69 332 GLY A CA 1
ATOM 2445 C C . GLY A 1 332 ? 16.415 -10.092 11.629 1.00 93.69 332 GLY A C 1
ATOM 2446 O O . GLY A 1 332 ? 15.249 -10.016 12.030 1.00 93.69 332 GLY A O 1
ATOM 2447 N N . GLN A 1 333 ? 17.422 -9.537 12.311 1.00 94.06 333 GLN A N 1
ATOM 2448 C CA . GLN A 1 333 ? 17.231 -8.940 13.634 1.00 94.06 333 GLN A CA 1
ATOM 2449 C C . GLN A 1 333 ? 16.239 -7.769 13.635 1.00 94.06 333 GLN A C 1
ATOM 2451 O O . GLN A 1 333 ? 15.473 -7.618 14.590 1.00 94.06 333 GLN A O 1
ATOM 2456 N N . GLY A 1 334 ? 16.223 -6.921 12.602 1.00 95.00 334 GLY A N 1
ATOM 2457 C CA . GLY A 1 334 ? 15.265 -5.816 12.546 1.00 95.00 334 GLY A CA 1
ATOM 2458 C C . GLY A 1 334 ? 13.833 -6.282 12.312 1.00 95.00 334 GLY A C 1
ATOM 2459 O O . GLY A 1 334 ? 12.940 -5.775 12.989 1.00 95.00 334 GLY A O 1
ATOM 2460 N N . ALA A 1 335 ? 13.597 -7.291 11.473 1.00 95.94 335 ALA A N 1
ATOM 2461 C CA . ALA A 1 335 ? 12.273 -7.905 11.341 1.00 95.94 335 ALA A CA 1
ATOM 2462 C C . ALA A 1 335 ? 11.803 -8.515 12.675 1.00 95.94 335 ALA A C 1
ATOM 2464 O O . ALA A 1 335 ? 10.679 -8.269 13.120 1.00 95.94 335 ALA A O 1
ATOM 2465 N N . ALA A 1 336 ? 12.689 -9.227 13.377 1.00 96.38 336 ALA A N 1
ATOM 2466 C CA . ALA A 1 336 ? 12.366 -9.821 14.668 1.00 96.38 336 ALA A CA 1
ATOM 2467 C C . ALA A 1 336 ? 12.055 -8.763 15.745 1.00 96.38 336 ALA A C 1
ATOM 2469 O O . ALA A 1 336 ? 11.076 -8.895 16.484 1.00 96.38 336 ALA A O 1
ATOM 2470 N N . ARG A 1 337 ? 12.808 -7.652 15.792 1.00 97.12 337 ARG A N 1
ATOM 2471 C CA . ARG A 1 337 ? 12.498 -6.506 16.669 1.00 97.12 337 ARG A CA 1
ATOM 2472 C C . ARG A 1 337 ? 11.126 -5.898 16.370 1.00 97.12 337 ARG A C 1
ATOM 2474 O O . ARG A 1 337 ? 10.436 -5.516 17.318 1.00 97.12 337 ARG A O 1
ATOM 2481 N N . ALA A 1 338 ? 10.728 -5.798 15.100 1.00 97.94 338 ALA A N 1
ATOM 2482 C CA . ALA A 1 338 ? 9.418 -5.274 14.716 1.00 97.94 338 ALA A CA 1
ATOM 2483 C C . ALA A 1 338 ? 8.293 -6.186 15.227 1.00 97.94 338 ALA A C 1
ATOM 2485 O O . ALA A 1 338 ? 7.387 -5.702 15.908 1.00 97.94 338 ALA A O 1
ATOM 2486 N N . MET A 1 339 ? 8.404 -7.501 15.004 1.00 97.69 339 MET A N 1
ATOM 2487 C CA . MET A 1 339 ? 7.436 -8.490 15.500 1.00 97.69 339 MET A CA 1
ATOM 2488 C C . MET A 1 339 ? 7.339 -8.482 17.032 1.00 97.69 339 MET A C 1
ATOM 2490 O O . MET A 1 339 ? 6.243 -8.395 17.580 1.00 97.69 339 MET A O 1
ATOM 2494 N N . LEU A 1 340 ? 8.474 -8.470 17.742 1.00 96.56 340 LEU A N 1
ATOM 2495 C CA . LEU A 1 340 ? 8.502 -8.398 19.210 1.00 96.56 340 LEU A CA 1
ATOM 2496 C C . LEU A 1 340 ? 7.857 -7.112 19.743 1.00 96.56 340 LEU A C 1
ATOM 2498 O O . LEU A 1 340 ? 7.155 -7.142 20.750 1.00 96.56 340 LEU A O 1
ATOM 2502 N N . ARG A 1 341 ? 8.065 -5.967 19.080 1.00 96.81 341 ARG A N 1
ATOM 2503 C CA . ARG A 1 341 ? 7.399 -4.704 19.445 1.00 96.81 341 ARG A CA 1
ATOM 2504 C C . ARG A 1 341 ? 5.887 -4.788 19.242 1.00 96.81 341 ARG A C 1
ATOM 2506 O O . ARG A 1 341 ? 5.159 -4.319 20.113 1.00 96.81 341 ARG A O 1
ATOM 2513 N N . ALA A 1 342 ? 5.432 -5.382 18.138 1.00 96.75 342 ALA A N 1
ATOM 2514 C CA . ALA A 1 342 ? 4.010 -5.574 17.867 1.00 96.75 342 ALA A CA 1
ATOM 2515 C C . ALA A 1 342 ? 3.356 -6.475 18.927 1.00 96.75 342 ALA A C 1
ATOM 2517 O O . ALA A 1 342 ? 2.367 -6.067 19.529 1.00 96.75 342 ALA A O 1
ATOM 2518 N N . MET A 1 343 ? 3.965 -7.628 19.232 1.00 96.50 343 MET A N 1
ATOM 2519 C CA . MET A 1 343 ? 3.491 -8.558 20.267 1.00 96.50 343 MET A CA 1
ATOM 2520 C C . MET A 1 343 ? 3.462 -7.916 21.657 1.00 96.50 343 MET A C 1
ATOM 2522 O O . MET A 1 343 ? 2.459 -8.019 22.358 1.00 96.50 343 MET A O 1
ATOM 2526 N N . ARG A 1 344 ? 4.513 -7.171 22.036 1.00 94.75 344 ARG A N 1
ATOM 2527 C CA . ARG A 1 344 ? 4.531 -6.438 23.312 1.00 94.75 344 ARG A CA 1
ATOM 2528 C C . ARG A 1 344 ? 3.410 -5.409 23.417 1.00 94.75 344 ARG A C 1
ATOM 2530 O O . ARG A 1 344 ? 2.831 -5.281 24.486 1.00 94.75 344 ARG A O 1
ATOM 2537 N N . ARG A 1 345 ? 3.105 -4.676 22.339 1.00 92.31 345 ARG A N 1
ATOM 2538 C CA . ARG A 1 345 ? 1.976 -3.726 22.334 1.00 92.31 345 ARG A CA 1
ATOM 2539 C C . ARG A 1 345 ? 0.623 -4.432 22.406 1.00 92.31 345 ARG A C 1
ATOM 2541 O O . ARG A 1 345 ? -0.266 -3.925 23.071 1.00 92.31 345 ARG A O 1
ATOM 2548 N N . ALA A 1 346 ? 0.510 -5.593 21.768 1.00 93.94 346 ALA A N 1
ATOM 2549 C CA . ALA A 1 346 ? -0.679 -6.434 21.808 1.00 93.94 346 ALA A CA 1
ATOM 2550 C C . ALA A 1 346 ? -0.875 -7.177 23.138 1.00 93.94 346 ALA A C 1
ATOM 2552 O O . ALA A 1 346 ? -1.967 -7.675 23.392 1.00 93.94 346 ALA A O 1
ATOM 2553 N N . GLY A 1 347 ? 0.159 -7.272 23.979 1.00 93.56 347 GLY A N 1
ATOM 2554 C CA . GLY A 1 347 ? 0.105 -8.052 25.214 1.00 93.56 347 GLY A CA 1
ATOM 2555 C C . GLY A 1 347 ? -0.041 -9.557 24.969 1.00 93.56 347 GLY A C 1
ATOM 2556 O O . GLY A 1 347 ? -0.613 -10.250 25.806 1.00 93.56 347 GLY A O 1
ATOM 2557 N N . VAL A 1 348 ? 0.452 -10.059 23.831 1.00 93.62 348 VAL A N 1
ATOM 2558 C CA . VAL A 1 348 ? 0.361 -11.479 23.448 1.00 93.62 348 VAL A CA 1
ATOM 2559 C C . VAL A 1 348 ? 1.739 -12.131 23.386 1.00 93.62 348 VAL A C 1
ATOM 2561 O O . VAL A 1 348 ? 2.726 -11.500 22.999 1.00 93.62 348 VAL A O 1
ATOM 2564 N N . GLY A 1 349 ? 1.806 -13.405 23.767 1.00 93.00 349 GLY A N 1
ATOM 2565 C CA . GLY A 1 349 ? 2.981 -14.252 23.578 1.00 93.00 349 GLY A CA 1
ATOM 2566 C C . GLY A 1 349 ? 3.019 -14.905 22.186 1.00 93.00 349 GLY A C 1
ATOM 2567 O O . GLY A 1 349 ? 1.980 -15.012 21.533 1.00 93.00 349 GLY A O 1
ATOM 2568 N N . PRO A 1 350 ? 4.184 -15.406 21.733 1.00 93.00 350 PRO A N 1
ATOM 2569 C CA . PRO A 1 350 ? 4.319 -16.071 20.432 1.00 93.00 350 PRO A CA 1
ATOM 2570 C C . PRO A 1 350 ? 3.388 -17.274 20.246 1.00 93.00 350 PRO A C 1
ATOM 2572 O O . PRO A 1 350 ? 2.923 -17.523 19.142 1.00 93.00 350 PRO A O 1
ATOM 2575 N N . GLN A 1 351 ? 3.080 -17.998 21.327 1.00 94.50 351 GLN A N 1
ATOM 2576 C CA . GLN A 1 351 ? 2.200 -19.173 21.306 1.00 94.50 351 GLN A CA 1
ATOM 2577 C C . GLN A 1 351 ? 0.730 -18.821 21.035 1.00 94.50 351 GLN A C 1
ATOM 2579 O O . GLN A 1 351 ? -0.078 -19.717 20.832 1.00 94.50 351 GLN A O 1
ATOM 2584 N N . GLN A 1 352 ? 0.377 -17.533 21.066 1.00 95.06 352 GLN A N 1
ATOM 2585 C CA . GLN A 1 352 ? -0.968 -17.030 20.777 1.00 95.06 352 GLN A CA 1
ATOM 2586 C C . GLN A 1 352 ? -1.103 -16.523 19.329 1.00 95.06 352 GLN A C 1
ATOM 2588 O O . GLN A 1 352 ? -2.122 -15.930 18.989 1.00 95.06 352 GLN A O 1
ATOM 2593 N N . ILE A 1 353 ? -0.066 -16.682 18.496 1.00 97.06 353 ILE A N 1
ATOM 2594 C CA . ILE A 1 353 ? -0.085 -16.291 17.084 1.00 97.06 353 ILE A CA 1
ATOM 2595 C C . ILE A 1 353 ? -0.406 -17.517 16.230 1.00 97.06 353 ILE A C 1
ATOM 2597 O O . ILE A 1 353 ? 0.438 -18.392 16.057 1.00 97.06 353 ILE A O 1
ATOM 2601 N N . ASP A 1 354 ? -1.607 -17.538 15.654 1.00 97.62 354 ASP A N 1
ATOM 2602 C CA . ASP A 1 354 ? -2.067 -18.656 14.819 1.00 97.62 354 ASP A CA 1
ATOM 2603 C C . ASP A 1 354 ? -1.587 -18.553 13.363 1.00 97.62 354 ASP A C 1
ATOM 2605 O O . ASP A 1 354 ? -1.371 -19.557 12.685 1.00 97.62 354 ASP A O 1
ATOM 2609 N N . TYR A 1 355 ? -1.448 -17.327 12.852 1.00 97.81 355 TYR A N 1
ATOM 2610 C CA . TYR A 1 355 ? -1.185 -17.069 11.438 1.00 97.81 355 TYR A CA 1
ATOM 2611 C C . TYR A 1 355 ? -0.283 -15.852 11.230 1.00 97.81 355 TYR A C 1
ATOM 2613 O O . TYR A 1 355 ? -0.461 -14.806 11.856 1.00 97.81 355 TYR A O 1
ATOM 2621 N N . ILE A 1 356 ? 0.656 -15.979 10.288 1.00 98.00 356 ILE A N 1
ATOM 2622 C CA . ILE A 1 356 ? 1.521 -14.894 9.820 1.00 98.00 356 ILE A CA 1
ATOM 2623 C C . ILE A 1 356 ? 1.328 -14.740 8.309 1.00 98.00 356 ILE A C 1
ATOM 2625 O O . ILE A 1 356 ? 1.689 -15.624 7.532 1.00 98.00 356 ILE A O 1
ATOM 2629 N N . ASN A 1 357 ? 0.808 -13.586 7.881 1.00 97.44 357 ASN A N 1
ATOM 2630 C CA . ASN A 1 357 ? 0.892 -13.159 6.486 1.00 97.44 357 ASN A CA 1
ATOM 2631 C C . ASN A 1 357 ? 2.302 -12.596 6.236 1.00 97.44 357 ASN A C 1
ATOM 2633 O O . ASN A 1 357 ? 2.625 -11.496 6.683 1.00 97.44 357 ASN A O 1
ATOM 2637 N N . ALA A 1 358 ? 3.176 -13.401 5.630 1.00 97.56 358 ALA A N 1
ATOM 2638 C CA . ALA A 1 358 ? 4.596 -13.080 5.499 1.00 97.56 358 ALA A CA 1
ATOM 2639 C C . ALA A 1 358 ? 4.895 -12.096 4.353 1.00 97.56 358 ALA A C 1
ATOM 2641 O O . ALA A 1 358 ? 4.137 -11.986 3.397 1.00 97.56 358 ALA A O 1
ATOM 2642 N N . HIS A 1 359 ? 6.046 -11.418 4.434 1.00 96.25 359 HIS A N 1
ATOM 2643 C CA . HIS A 1 359 ? 6.503 -10.460 3.417 1.00 96.25 359 HIS A CA 1
ATOM 2644 C C . HIS A 1 359 ? 7.076 -11.109 2.137 1.00 96.25 359 HIS A C 1
ATOM 2646 O O . HIS A 1 359 ? 7.073 -10.459 1.096 1.00 96.25 359 HIS A O 1
ATOM 2652 N N . ALA A 1 360 ? 7.621 -12.325 2.263 1.00 57.53 360 ALA A N 1
ATOM 2653 C CA . ALA A 1 360 ? 8.618 -12.934 1.370 1.00 57.53 360 ALA A CA 1
ATOM 2654 C C . ALA A 1 360 ? 8.244 -13.057 -0.114 1.00 57.53 360 ALA A C 1
ATOM 2656 O O . ALA A 1 360 ? 7.045 -13.227 -0.425 1.00 57.53 360 ALA A O 1
#

Foldseek 3Di:
DDDDDDDDDPDDDDPPPPPPDDDPVVVVVVVVLVCVLCVVPDLDPLDPPPPCVVCLQLFKFFQFKFKFWLQDGGDVSNVVCVVVLHFSKDFDPAEPVLVVFLDGMFREGPPDDLVVQDPPVVVVLAFPQLSQLSSGLVRRCVRNVDDCPPAQQQEEEFAEEQAWSQVLVVVQVCCCVVPNNVPRDPSSVCHTDQQNSQVSNCVSVVHNAHGYYAHDHPCGQLVSVVVQSVCSSVSSHAKYWGGYFYDNDYPVSSVVCRVVQAAQRPQNVPGRCQADPPDPPHRHHHYIGHIMITIMGRPNVCVVVVGDTDDTQQFWFAFDQVPDPPDHDPSCSRVVRGVSRRCNSNSHDPVPDPDDPDDD